Protein AF-A0AAD5CHI4-F1 (afdb_monomer_lite)

Radius of gyration: 102.01 Å; chains: 1; bounding box: 168×126×244 Å

Structure (mmCIF, N/CA/C/O backbone):
data_AF-A0AAD5CHI4-F1
#
_entry.id   AF-A0AAD5CHI4-F1
#
loop_
_atom_site.group_PDB
_atom_site.id
_atom_site.type_symbol
_atom_site.label_atom_id
_atom_site.label_alt_id
_atom_site.label_comp_id
_atom_site.label_asym_id
_atom_site.label_entity_id
_atom_site.label_seq_id
_atom_site.pdbx_PDB_ins_code
_atom_site.Cartn_x
_atom_site.Cartn_y
_atom_site.Cartn_z
_atom_site.occupancy
_atom_site.B_iso_or_equiv
_atom_site.auth_seq_id
_atom_site.auth_comp_id
_atom_site.auth_asym_id
_atom_site.auth_atom_id
_atom_site.pdbx_PDB_model_num
ATOM 1 N N . MET A 1 1 ? 51.390 -17.113 -77.545 1.00 64.88 1 MET A N 1
ATOM 2 C CA . MET A 1 1 ? 51.580 -16.674 -76.138 1.00 64.88 1 MET A CA 1
ATOM 3 C C . MET A 1 1 ? 52.498 -15.449 -76.019 1.00 64.88 1 MET A C 1
ATOM 5 O O . MET A 1 1 ? 52.189 -14.575 -75.217 1.00 64.88 1 MET A O 1
ATOM 9 N N . GLU A 1 2 ? 53.557 -15.325 -76.834 1.00 75.00 2 GLU A N 1
ATOM 10 C CA . GLU A 1 2 ? 54.495 -14.176 -76.846 1.00 75.00 2 GLU A CA 1
ATOM 11 C C . GLU A 1 2 ? 53.814 -12.795 -76.950 1.00 75.00 2 GLU A C 1
ATOM 13 O O . GLU A 1 2 ? 54.064 -11.914 -76.134 1.00 75.00 2 GLU A O 1
ATOM 18 N N . ALA A 1 3 ? 52.886 -12.612 -77.899 1.00 77.06 3 ALA A N 1
ATOM 19 C CA . ALA A 1 3 ? 52.223 -11.322 -78.135 1.00 77.06 3 ALA A CA 1
ATOM 20 C C . ALA A 1 3 ? 51.387 -10.834 -76.935 1.00 77.06 3 ALA A C 1
ATOM 22 O O . ALA A 1 3 ? 51.345 -9.641 -76.630 1.00 77.06 3 ALA A O 1
ATOM 23 N N . ILE A 1 4 ? 50.755 -11.763 -76.210 1.00 74.94 4 ILE A N 1
ATOM 24 C CA . ILE A 1 4 ? 50.011 -11.455 -74.981 1.00 74.94 4 ILE A CA 1
ATOM 25 C C . ILE A 1 4 ? 50.994 -11.069 -73.871 1.00 74.94 4 ILE A C 1
ATOM 27 O O . ILE A 1 4 ? 50.771 -10.075 -73.184 1.00 74.94 4 ILE A O 1
ATOM 31 N N . ARG A 1 5 ? 52.114 -11.792 -73.742 1.00 77.81 5 ARG A N 1
ATOM 32 C CA . ARG A 1 5 ? 53.170 -11.509 -72.759 1.00 77.81 5 ARG A CA 1
ATOM 33 C C . ARG A 1 5 ? 53.788 -10.118 -72.967 1.00 77.81 5 ARG A C 1
ATOM 35 O O . ARG A 1 5 ? 53.892 -9.356 -72.008 1.00 77.81 5 ARG A O 1
ATOM 42 N N . ILE A 1 6 ? 54.090 -9.745 -74.213 1.00 78.62 6 ILE A N 1
ATOM 43 C CA . ILE A 1 6 ? 54.603 -8.413 -74.585 1.00 78.62 6 ILE A CA 1
ATOM 44 C C . ILE A 1 6 ? 53.554 -7.321 -74.301 1.00 78.62 6 ILE A C 1
ATOM 46 O O . ILE A 1 6 ? 53.868 -6.287 -73.712 1.00 78.62 6 ILE A O 1
ATOM 50 N N . SER A 1 7 ? 52.282 -7.562 -74.636 1.00 75.25 7 SER A N 1
ATOM 51 C CA . SER A 1 7 ? 51.182 -6.625 -74.352 1.00 75.25 7 SER A CA 1
ATOM 52 C C . SER A 1 7 ? 50.957 -6.410 -72.846 1.00 75.25 7 SER A C 1
ATOM 54 O O . SER A 1 7 ? 50.735 -5.281 -72.399 1.00 75.25 7 SER A O 1
ATOM 56 N N . MET A 1 8 ? 51.074 -7.472 -72.041 1.00 74.06 8 MET A N 1
ATOM 57 C CA . MET A 1 8 ? 50.944 -7.423 -70.580 1.00 74.06 8 MET A CA 1
ATOM 58 C C . MET A 1 8 ? 52.125 -6.730 -69.890 1.00 74.06 8 MET A C 1
ATOM 60 O O . MET A 1 8 ? 51.915 -6.079 -68.866 1.00 74.06 8 MET A O 1
ATOM 64 N N . ALA A 1 9 ? 53.332 -6.813 -70.462 1.00 77.25 9 ALA A N 1
ATOM 65 C CA . ALA A 1 9 ? 54.506 -6.065 -70.008 1.00 77.25 9 ALA A CA 1
ATOM 66 C C . ALA A 1 9 ? 54.405 -4.554 -70.298 1.00 77.25 9 ALA A C 1
ATOM 68 O O . ALA A 1 9 ? 55.118 -3.757 -69.687 1.00 77.25 9 ALA A O 1
ATOM 69 N N . GLY A 1 10 ? 53.496 -4.147 -71.192 1.00 84.75 10 GLY A N 1
ATOM 70 C CA . GLY A 1 10 ? 53.166 -2.756 -71.502 1.00 84.75 10 GLY A CA 1
ATOM 71 C C . GLY A 1 10 ? 51.889 -2.272 -70.804 1.00 84.75 10 GLY A C 1
ATOM 72 O O . GLY A 1 10 ? 51.735 -2.372 -69.583 1.00 84.75 10 GLY A O 1
ATOM 73 N N . PHE A 1 11 ? 50.963 -1.721 -71.591 1.00 88.56 11 PHE A N 1
ATOM 74 C CA . PHE A 1 11 ? 49.686 -1.171 -71.126 1.00 88.56 11 PHE A CA 1
ATOM 75 C C . PHE A 1 11 ? 48.514 -1.896 -71.799 1.00 88.56 11 PHE A C 1
ATOM 77 O O . PHE A 1 11 ? 47.984 -1.422 -72.816 1.00 88.56 11 PHE A O 1
ATOM 84 N N . PRO A 1 12 ? 48.104 -3.057 -71.258 1.00 87.19 12 PRO A N 1
ATOM 85 C CA . PRO A 1 12 ? 47.047 -3.868 -71.854 1.00 87.19 12 PRO A CA 1
ATOM 86 C C . PRO A 1 12 ? 45.666 -3.212 -71.715 1.00 87.19 12 PRO A C 1
ATOM 88 O O . PRO A 1 12 ? 44.761 -3.497 -72.492 1.00 87.19 12 PRO A O 1
ATOM 91 N N . THR A 1 13 ? 45.485 -2.307 -70.745 1.00 88.38 13 THR A N 1
ATOM 92 C CA . THR A 1 13 ? 44.221 -1.593 -70.537 1.00 88.38 13 THR A CA 1
ATOM 93 C C . THR A 1 13 ? 44.318 -0.173 -71.078 1.00 88.38 13 THR A C 1
ATOM 95 O O . THR A 1 13 ? 45.110 0.629 -70.590 1.00 88.38 13 THR A O 1
ATOM 98 N N . ARG A 1 14 ? 43.491 0.151 -72.075 1.00 90.69 14 ARG A N 1
ATOM 99 C CA . ARG A 1 14 ? 43.477 1.454 -72.757 1.00 90.69 14 ARG A CA 1
ATOM 100 C C . ARG A 1 14 ? 42.051 1.982 -72.766 1.00 90.69 14 ARG A C 1
ATOM 102 O O . ARG A 1 14 ? 41.160 1.293 -73.262 1.00 90.69 14 ARG A O 1
ATOM 109 N N . LYS A 1 15 ? 41.815 3.164 -72.200 1.00 90.44 15 LYS A N 1
ATOM 110 C CA . LYS A 1 15 ? 40.463 3.711 -72.020 1.00 90.44 15 LYS A CA 1
ATOM 111 C C . LYS A 1 15 ? 40.364 5.144 -72.538 1.00 90.44 15 LYS A C 1
ATOM 113 O O . LYS A 1 15 ? 41.192 5.955 -72.140 1.00 90.44 15 LYS A O 1
ATOM 118 N N . PRO A 1 16 ? 39.393 5.475 -73.407 1.00 93.88 16 PRO A N 1
ATOM 119 C CA . PRO A 1 16 ? 39.099 6.862 -73.764 1.00 93.88 16 PRO A CA 1
ATOM 120 C C . PRO A 1 16 ? 38.843 7.713 -72.521 1.00 93.88 16 PRO A C 1
ATOM 122 O O . PRO A 1 16 ? 38.277 7.211 -71.547 1.00 93.88 16 PRO A O 1
ATOM 125 N N . PHE A 1 17 ? 39.228 8.990 -72.559 1.00 91.44 17 PHE A N 1
ATOM 126 C CA . PHE A 1 17 ? 39.110 9.879 -71.399 1.00 91.44 17 PHE A CA 1
ATOM 127 C C . PHE A 1 17 ? 37.690 9.951 -70.844 1.00 91.44 17 PHE A C 1
ATOM 129 O O . PHE A 1 17 ? 37.487 9.682 -69.665 1.00 91.44 17 PHE A O 1
ATOM 136 N N . LYS A 1 18 ? 36.691 10.173 -71.701 1.00 88.81 18 LYS A N 1
ATOM 137 C CA . LYS A 1 18 ? 35.279 10.210 -71.291 1.00 88.81 18 LYS A CA 1
ATOM 138 C C . LYS A 1 18 ? 34.816 8.924 -70.595 1.00 88.81 18 LYS A C 1
ATOM 140 O O . LYS A 1 18 ? 34.120 8.985 -69.584 1.00 88.81 18 LYS A O 1
ATOM 145 N N . GLU A 1 19 ? 35.222 7.753 -71.097 1.00 90.06 19 GLU A N 1
ATOM 146 C CA . GLU A 1 19 ? 34.887 6.460 -70.477 1.00 90.06 19 GLU A CA 1
ATOM 147 C C . GLU A 1 19 ? 35.581 6.301 -69.114 1.00 90.06 19 GLU A C 1
ATOM 149 O O . GLU A 1 19 ? 34.983 5.819 -68.150 1.00 90.06 19 GLU A O 1
ATOM 154 N N . PHE A 1 20 ? 36.845 6.725 -69.022 1.00 88.75 20 PHE A N 1
ATOM 155 C CA . PHE A 1 20 ? 37.617 6.692 -67.785 1.00 88.75 20 PHE A CA 1
ATOM 156 C C . PHE A 1 20 ? 37.014 7.624 -66.724 1.00 88.75 20 PHE A C 1
ATOM 158 O O . PHE A 1 20 ? 36.709 7.175 -65.619 1.00 88.75 20 PHE A O 1
ATOM 165 N N . ILE A 1 21 ? 36.752 8.883 -67.070 1.00 89.00 21 ILE A N 1
ATOM 166 C CA . ILE A 1 21 ? 36.185 9.890 -66.166 1.00 89.00 21 ILE A CA 1
ATOM 167 C C . ILE A 1 21 ? 34.816 9.442 -65.656 1.00 89.00 21 ILE A C 1
ATOM 169 O O . ILE A 1 21 ? 34.606 9.386 -64.446 1.00 89.00 21 ILE A O 1
ATOM 173 N N . ASN A 1 22 ? 33.907 9.016 -66.540 1.00 87.19 22 ASN A N 1
ATOM 174 C CA . ASN A 1 22 ? 32.576 8.559 -66.127 1.00 87.19 22 ASN A CA 1
ATOM 175 C C . ASN A 1 22 ? 32.614 7.396 -65.133 1.00 87.19 22 ASN A C 1
ATOM 177 O O . ASN A 1 22 ? 31.731 7.277 -64.283 1.00 87.19 22 ASN A O 1
ATOM 181 N N . ARG A 1 23 ? 33.635 6.544 -65.227 1.00 84.38 23 ARG A N 1
ATOM 182 C CA . ARG A 1 23 ? 33.804 5.376 -64.365 1.00 84.38 23 ARG A CA 1
ATOM 183 C C . ARG A 1 23 ? 34.511 5.692 -63.049 1.00 84.38 23 ARG A C 1
ATOM 185 O O . ARG A 1 23 ? 34.214 5.041 -62.053 1.00 84.38 23 ARG A O 1
ATOM 192 N N . PHE A 1 24 ? 35.439 6.647 -63.040 1.00 85.06 24 PHE A N 1
ATOM 193 C CA . PHE A 1 24 ? 36.240 7.002 -61.865 1.00 85.06 24 PHE A CA 1
ATOM 194 C C . PHE A 1 24 ? 35.746 8.261 -61.137 1.00 85.06 24 PHE A C 1
ATOM 196 O O . PHE A 1 24 ? 36.216 8.529 -60.035 1.00 85.06 24 PHE A O 1
ATOM 203 N N . LYS A 1 25 ? 34.738 8.977 -61.654 1.00 85.50 25 LYS A N 1
ATOM 204 C CA . LYS A 1 25 ? 34.146 10.157 -60.993 1.00 85.50 25 LYS A CA 1
ATOM 205 C C . LYS A 1 25 ? 33.665 9.914 -59.561 1.00 85.50 25 LYS A C 1
ATOM 207 O O . LYS A 1 25 ? 33.643 10.840 -58.769 1.00 85.50 25 LYS A O 1
ATOM 212 N N . ILE A 1 26 ? 33.357 8.668 -59.198 1.00 80.75 26 ILE A N 1
ATOM 213 C CA . ILE A 1 26 ? 33.022 8.256 -57.823 1.00 80.75 26 ILE A CA 1
ATOM 214 C C . ILE A 1 26 ? 34.115 8.575 -56.788 1.00 80.75 26 ILE A C 1
ATOM 216 O O . ILE A 1 26 ? 33.810 8.680 -55.607 1.00 80.75 26 ILE A O 1
ATOM 220 N N . PHE A 1 27 ? 35.376 8.732 -57.206 1.00 79.25 27 PHE A N 1
ATOM 221 C CA . PHE A 1 27 ? 36.474 9.115 -56.313 1.00 79.25 27 PHE A CA 1
ATOM 222 C C . PHE A 1 27 ? 36.566 10.633 -56.083 1.00 79.25 27 PHE A C 1
ATOM 224 O O . PHE A 1 27 ? 37.271 11.063 -55.171 1.00 79.25 27 PHE A O 1
ATOM 231 N N . ALA A 1 28 ? 35.910 11.440 -56.922 1.00 79.25 28 ALA A N 1
ATOM 232 C CA . ALA A 1 28 ? 36.034 12.898 -56.944 1.00 79.25 28 ALA A CA 1
ATOM 233 C C . ALA A 1 28 ? 34.825 13.564 -57.641 1.00 79.25 28 ALA A C 1
ATOM 235 O O . ALA A 1 28 ? 34.998 14.214 -58.677 1.00 79.25 28 ALA A O 1
ATOM 236 N N . PRO A 1 29 ? 33.586 13.347 -57.161 1.00 78.44 29 PRO A N 1
ATOM 237 C CA . PRO A 1 29 ? 32.394 13.783 -57.888 1.00 78.44 29 PRO A CA 1
ATOM 238 C C . PRO A 1 29 ? 32.321 15.310 -58.020 1.00 78.44 29 PRO A C 1
ATOM 240 O O . PRO A 1 29 ? 31.941 15.807 -59.079 1.00 78.44 29 PRO A O 1
ATOM 243 N N . ASP A 1 30 ? 32.759 16.038 -56.991 1.00 78.81 30 ASP A N 1
ATOM 244 C CA . ASP A 1 30 ? 32.674 17.500 -56.918 1.00 78.81 30 ASP A CA 1
ATOM 245 C C . ASP A 1 30 ? 33.755 18.215 -57.737 1.00 78.81 30 ASP A C 1
ATOM 247 O O . ASP A 1 30 ? 33.622 19.397 -58.051 1.00 78.81 30 ASP A O 1
ATOM 251 N N . GLU A 1 31 ? 34.858 17.538 -58.060 1.00 73.62 31 GLU A N 1
ATOM 252 C CA . GLU A 1 31 ? 35.949 18.127 -58.840 1.00 73.62 31 GLU A CA 1
ATOM 253 C C . GLU A 1 31 ? 35.860 17.798 -60.328 1.00 73.62 31 GLU A C 1
ATOM 255 O O . GLU A 1 31 ? 36.292 18.599 -61.156 1.00 73.62 31 GLU A O 1
ATOM 260 N N . VAL A 1 32 ? 35.258 16.659 -60.684 1.00 78.38 32 VAL A N 1
ATOM 261 C CA . VAL A 1 32 ? 35.030 16.272 -62.086 1.00 78.38 32 VAL A CA 1
ATOM 262 C C . VAL A 1 32 ? 34.065 17.229 -62.795 1.00 78.38 32 VAL A C 1
ATOM 264 O O . VAL A 1 32 ? 34.169 17.414 -64.000 1.00 78.38 32 VAL A O 1
ATOM 267 N N . THR A 1 33 ? 33.161 17.885 -62.066 1.00 73.50 33 THR A N 1
ATOM 268 C CA . THR A 1 33 ? 32.209 18.865 -62.620 1.00 73.50 33 THR A CA 1
ATOM 269 C C . THR A 1 33 ? 32.812 20.251 -62.866 1.00 73.50 33 THR A C 1
ATOM 271 O O . THR A 1 33 ? 32.189 21.071 -63.534 1.00 73.50 33 THR A O 1
ATOM 274 N N . LYS A 1 34 ? 34.018 20.531 -62.351 1.00 74.50 34 LYS A N 1
ATOM 275 C CA . LYS A 1 34 ? 34.638 21.870 -62.378 1.00 74.50 34 LYS A CA 1
ATOM 276 C C . LYS A 1 34 ? 35.605 22.094 -63.539 1.00 74.50 34 LYS A C 1
ATOM 278 O O . LYS A 1 34 ? 36.007 23.229 -63.780 1.00 74.50 34 LYS A O 1
ATOM 283 N N . SER A 1 35 ? 36.031 21.042 -64.234 1.00 73.06 35 SER A N 1
ATOM 284 C CA . SER A 1 35 ? 37.038 21.133 -65.293 1.00 73.06 35 SER A CA 1
ATOM 285 C C . SER A 1 35 ? 36.505 20.557 -66.598 1.00 73.06 35 SER A C 1
ATOM 287 O O . SER A 1 35 ? 36.015 19.436 -66.623 1.00 73.06 35 SER A O 1
ATOM 289 N N . ASN A 1 36 ? 36.640 21.318 -67.688 1.00 75.75 36 ASN A N 1
ATOM 290 C CA . ASN A 1 36 ? 36.288 20.869 -69.039 1.00 75.75 36 ASN A CA 1
ATOM 291 C C . ASN A 1 36 ? 37.472 20.186 -69.761 1.00 75.75 36 ASN A C 1
ATOM 293 O O . ASN A 1 36 ? 37.387 19.876 -70.946 1.00 75.75 36 ASN A O 1
ATOM 297 N N . ASP A 1 37 ? 38.597 19.996 -69.060 1.00 87.25 37 ASP A N 1
ATOM 298 C CA . ASP A 1 37 ? 39.802 19.360 -69.591 1.00 87.25 37 ASP A CA 1
ATOM 299 C C . ASP A 1 37 ? 39.851 17.884 -69.173 1.00 87.25 37 ASP A C 1
ATOM 301 O O . ASP A 1 37 ? 40.118 17.531 -68.016 1.00 87.25 37 ASP A O 1
ATOM 305 N N . ASP A 1 38 ? 39.606 17.018 -70.154 1.00 86.31 38 ASP A N 1
ATOM 306 C CA . ASP A 1 38 ? 39.603 15.563 -70.030 1.00 86.31 38 ASP A CA 1
ATOM 307 C C . ASP A 1 38 ? 40.956 15.004 -69.540 1.00 86.31 38 ASP A C 1
ATOM 309 O O . ASP A 1 38 ? 40.990 14.030 -68.776 1.00 86.31 38 ASP A O 1
ATOM 313 N N . ILE A 1 39 ? 42.080 15.615 -69.932 1.00 88.12 39 ILE A N 1
ATOM 314 C CA . ILE A 1 39 ? 43.429 15.164 -69.559 1.00 88.12 39 ILE A CA 1
ATOM 315 C C . ILE A 1 39 ? 43.703 15.506 -68.096 1.00 88.12 39 ILE A C 1
ATOM 317 O O . ILE A 1 39 ? 44.085 14.629 -67.311 1.00 88.12 39 ILE A O 1
ATOM 321 N N . LYS A 1 40 ? 43.469 16.765 -67.713 1.00 88.12 40 LYS A N 1
ATOM 322 C CA . LYS A 1 40 ? 43.659 17.239 -66.336 1.00 88.12 40 LYS A CA 1
ATOM 323 C C . LYS A 1 40 ? 42.755 16.490 -65.358 1.00 88.12 40 LYS A C 1
ATOM 325 O O . LYS A 1 40 ? 43.227 16.019 -64.321 1.00 88.12 40 LYS A O 1
ATOM 330 N N . THR A 1 41 ? 41.487 16.304 -65.723 1.00 88.69 41 THR A N 1
ATOM 331 C CA . THR A 1 41 ? 40.505 15.566 -64.915 1.00 88.69 41 THR A CA 1
ATOM 332 C C . THR A 1 41 ? 40.910 14.104 -64.742 1.00 88.69 41 THR A C 1
ATOM 334 O O . THR A 1 41 ? 40.879 13.573 -63.631 1.00 88.69 41 THR A O 1
ATOM 337 N N . SER A 1 42 ? 41.366 13.454 -65.817 1.00 88.62 42 SER A N 1
ATOM 338 C CA . SER A 1 42 ? 41.844 12.068 -65.754 1.00 88.62 42 SER A CA 1
ATOM 339 C C . SER A 1 42 ? 43.094 11.922 -64.887 1.00 88.62 42 SER A C 1
ATOM 341 O O . SER A 1 42 ? 43.177 10.974 -64.109 1.00 88.62 42 SER A O 1
ATOM 343 N N . LYS A 1 43 ? 44.043 12.865 -64.962 1.00 88.56 43 LYS A N 1
ATOM 344 C CA . LYS A 1 43 ? 45.252 12.860 -64.125 1.00 88.56 43 LYS A CA 1
ATOM 345 C C . LYS A 1 43 ? 44.921 12.999 -62.634 1.00 88.56 43 LYS A C 1
ATOM 347 O O . LYS A 1 43 ? 45.363 12.176 -61.837 1.00 88.56 43 LYS A O 1
ATOM 352 N N . MET A 1 44 ? 44.067 13.958 -62.274 1.00 88.25 44 MET A N 1
ATOM 353 C CA . MET A 1 44 ? 43.596 14.149 -60.895 1.00 88.25 44 MET A CA 1
ATOM 354 C C . MET A 1 44 ? 42.881 12.901 -60.351 1.00 88.25 44 MET A C 1
ATOM 356 O O . MET A 1 44 ? 43.109 12.493 -59.212 1.00 88.25 44 MET A O 1
ATOM 360 N N . LEU A 1 45 ? 42.025 12.267 -61.160 1.00 88.31 45 LEU A N 1
ATOM 361 C CA . LEU A 1 45 ? 41.334 11.035 -60.771 1.00 88.31 45 LEU A CA 1
ATOM 362 C C . LEU A 1 45 ? 42.306 9.875 -60.522 1.00 88.31 45 LEU A C 1
ATOM 364 O O . LEU A 1 45 ? 42.101 9.103 -59.587 1.00 88.31 45 LEU A O 1
ATOM 368 N N . LEU A 1 46 ? 43.362 9.754 -61.329 1.00 88.19 46 LEU A N 1
ATOM 369 C CA . LEU A 1 46 ? 44.404 8.738 -61.147 1.00 88.19 46 LEU A CA 1
ATOM 370 C C . LEU A 1 46 ? 45.193 8.960 -59.851 1.00 88.19 46 LEU A C 1
ATOM 372 O O . LEU A 1 46 ? 45.471 7.993 -59.141 1.00 88.19 46 LEU A O 1
ATOM 376 N N . GLU A 1 47 ? 45.496 10.216 -59.519 1.00 86.94 47 GLU A N 1
ATOM 377 C CA . GLU A 1 47 ? 46.166 10.599 -58.270 1.00 86.94 47 GLU A CA 1
ATOM 378 C C . GLU A 1 47 ? 45.284 10.312 -57.047 1.00 86.94 47 GLU A C 1
ATOM 380 O O . GLU A 1 47 ? 45.722 9.628 -56.121 1.00 86.94 47 GLU A O 1
ATOM 385 N N . LYS A 1 48 ? 44.007 10.718 -57.071 1.00 84.62 48 LYS A N 1
ATOM 386 C CA . LYS A 1 48 ? 43.042 10.424 -55.993 1.00 84.62 48 LYS A CA 1
ATOM 387 C C . LYS A 1 48 ? 42.767 8.929 -55.822 1.00 84.62 48 LYS A C 1
ATOM 389 O O . LYS A 1 48 ? 42.571 8.457 -54.704 1.00 84.62 48 LYS A O 1
ATOM 394 N N . ALA A 1 49 ? 42.770 8.168 -56.917 1.00 83.06 49 ALA A N 1
ATOM 395 C CA . ALA A 1 49 ? 42.664 6.711 -56.886 1.00 83.06 49 ALA A CA 1
ATOM 396 C C . ALA A 1 49 ? 43.981 6.013 -56.481 1.00 83.06 49 ALA A C 1
ATOM 398 O O . ALA A 1 49 ? 44.007 4.783 -56.396 1.00 83.06 49 ALA A O 1
ATOM 399 N N . ASN A 1 50 ? 45.057 6.773 -56.231 1.00 85.19 50 ASN A N 1
ATOM 400 C CA . ASN A 1 50 ? 46.401 6.299 -55.894 1.00 85.19 50 ASN A CA 1
ATOM 401 C C . ASN A 1 50 ? 46.943 5.254 -56.891 1.00 85.19 50 ASN A C 1
ATOM 403 O O . ASN A 1 50 ? 47.559 4.250 -56.521 1.00 85.19 50 ASN A O 1
ATOM 407 N N . LEU A 1 51 ? 46.678 5.466 -58.183 1.00 85.88 51 LEU A N 1
ATOM 408 C CA . LEU A 1 51 ? 47.145 4.599 -59.259 1.00 85.88 51 LEU A CA 1
ATOM 409 C C . LEU A 1 51 ? 48.539 5.040 -59.721 1.00 85.88 51 LEU A C 1
ATOM 411 O O . LEU A 1 51 ? 48.739 6.183 -60.114 1.00 85.88 51 LEU A O 1
ATOM 415 N N . LYS A 1 52 ? 49.512 4.120 -59.706 1.00 84.50 52 LYS A N 1
ATOM 416 C CA . LYS A 1 52 ? 50.906 4.375 -60.122 1.00 84.50 52 LYS A CA 1
ATOM 417 C C . LYS A 1 52 ? 51.238 3.723 -61.464 1.00 84.50 52 LYS A C 1
ATOM 419 O O . LYS A 1 52 ? 50.635 2.717 -61.829 1.00 84.50 52 LYS A O 1
ATOM 424 N N . GLY A 1 53 ? 52.223 4.260 -62.184 1.00 85.50 53 GLY A N 1
ATOM 425 C CA . GLY A 1 53 ? 52.731 3.654 -63.422 1.00 85.50 53 GLY A CA 1
ATOM 426 C C . GLY A 1 53 ? 51.716 3.629 -64.569 1.00 85.50 53 GLY A C 1
ATOM 427 O O . GLY A 1 53 ? 51.709 2.669 -65.336 1.00 85.50 53 GLY A O 1
ATOM 428 N N . TYR A 1 54 ? 50.847 4.641 -64.643 1.00 89.62 54 TYR A N 1
ATOM 429 C CA . TYR A 1 54 ? 49.947 4.904 -65.767 1.00 89.62 54 TYR A CA 1
ATOM 430 C C . TYR A 1 54 ? 50.638 5.771 -66.828 1.00 89.62 54 TYR A C 1
ATOM 432 O O . TYR A 1 54 ? 51.645 6.420 -66.552 1.00 89.62 54 TYR A O 1
ATOM 440 N N . GLN A 1 55 ? 50.070 5.820 -68.031 1.00 89.81 55 GLN A N 1
ATOM 441 C CA . GLN A 1 55 ? 50.449 6.785 -69.065 1.00 89.81 55 GLN A CA 1
ATOM 442 C C . GLN A 1 55 ? 49.210 7.493 -69.616 1.00 89.81 55 GLN A C 1
ATOM 444 O O . GLN A 1 55 ? 48.132 6.907 -69.724 1.00 89.81 55 GLN A O 1
ATOM 449 N N . ILE A 1 56 ? 49.364 8.766 -69.969 1.00 91.06 56 ILE A N 1
ATOM 450 C CA . ILE A 1 56 ? 48.315 9.583 -70.581 1.00 91.06 56 ILE A CA 1
ATOM 451 C C . ILE A 1 56 ? 48.719 9.821 -72.035 1.00 91.06 56 ILE A C 1
ATOM 453 O O . ILE A 1 56 ? 49.772 10.393 -72.297 1.00 91.06 56 ILE A O 1
ATOM 457 N N . GLY A 1 57 ? 47.903 9.347 -72.977 1.00 89.81 57 GLY A N 1
ATOM 458 C CA . GLY A 1 57 ? 48.083 9.630 -74.402 1.00 89.81 57 GLY A CA 1
ATOM 459 C C . GLY A 1 57 ? 47.234 10.813 -74.865 1.00 89.81 57 GLY A C 1
ATOM 460 O O . GLY A 1 57 ? 46.587 11.475 -74.067 1.00 89.81 57 GLY A O 1
ATOM 461 N N . LYS A 1 58 ? 47.170 11.048 -76.181 1.00 88.19 58 LYS A N 1
ATOM 462 C CA . LYS A 1 58 ? 46.380 12.157 -76.756 1.00 88.19 58 LYS A CA 1
ATOM 463 C C . LYS A 1 58 ? 44.86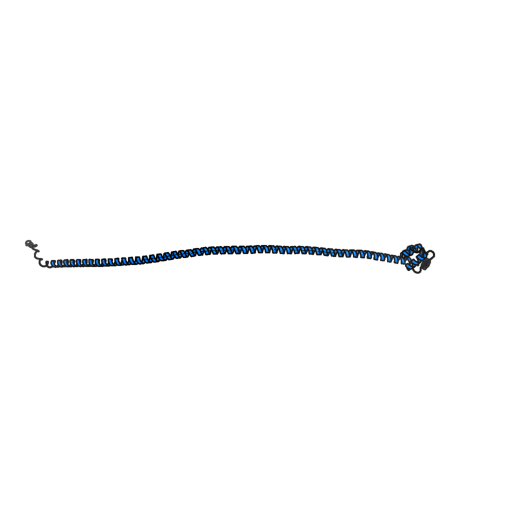2 11.975 -76.625 1.00 88.19 58 LYS A C 1
ATOM 465 O O . LYS A 1 58 ? 44.134 12.953 -76.563 1.00 88.19 58 LYS A O 1
ATOM 470 N N . THR A 1 59 ? 44.379 10.731 -76.609 1.00 89.31 59 THR A N 1
ATOM 471 C CA . THR A 1 59 ? 42.934 10.411 -76.623 1.00 89.31 59 THR A CA 1
ATOM 472 C C . THR A 1 59 ? 42.504 9.407 -75.550 1.00 89.31 59 THR A C 1
ATOM 474 O O . THR A 1 59 ? 41.308 9.156 -75.376 1.00 89.31 59 THR A O 1
ATOM 477 N N . LYS A 1 60 ? 43.459 8.770 -74.858 1.00 93.25 60 LYS A N 1
ATOM 478 C CA . LYS A 1 60 ? 43.215 7.621 -73.974 1.00 93.25 60 LYS A CA 1
ATOM 479 C C . LYS A 1 60 ? 44.164 7.613 -72.772 1.00 93.25 60 LYS A C 1
ATOM 481 O O . LYS A 1 60 ? 45.319 8.022 -72.880 1.00 93.25 60 LYS A O 1
ATOM 486 N N . VAL A 1 61 ? 43.689 7.046 -71.665 1.00 92.75 61 VAL A N 1
ATOM 487 C CA . VAL A 1 61 ? 44.468 6.654 -70.485 1.00 92.75 61 VAL A CA 1
ATOM 488 C C . VAL A 1 61 ? 44.935 5.207 -70.640 1.00 92.75 61 VAL A C 1
ATOM 490 O O . VAL A 1 61 ? 44.152 4.321 -70.997 1.00 92.75 61 VAL A O 1
ATOM 493 N N . PHE A 1 62 ? 46.205 4.964 -70.340 1.00 91.75 62 PHE A N 1
ATOM 494 C CA . PHE A 1 62 ? 46.872 3.670 -70.418 1.00 91.75 62 PHE A CA 1
ATOM 495 C C . PHE A 1 62 ? 47.200 3.176 -69.008 1.00 91.75 62 PHE A C 1
ATOM 497 O O . PHE A 1 62 ? 47.872 3.857 -68.233 1.00 91.75 62 PHE A O 1
ATOM 504 N N . LEU A 1 63 ? 46.717 1.980 -68.673 1.00 90.25 63 LEU A N 1
ATOM 505 C CA . LEU A 1 63 ? 46.813 1.382 -67.343 1.00 90.25 63 LEU A CA 1
ATOM 506 C C . LEU A 1 63 ? 47.469 0.003 -67.405 1.00 90.25 63 LEU A C 1
ATOM 508 O O . LEU A 1 63 ? 47.320 -0.745 -68.380 1.00 90.25 63 LEU A O 1
ATOM 512 N N . ARG A 1 64 ? 48.173 -0.344 -66.326 1.00 89.50 64 ARG A N 1
ATOM 513 C CA . ARG A 1 64 ? 48.753 -1.676 -66.129 1.00 89.50 64 ARG A CA 1
ATOM 514 C C . ARG A 1 64 ? 47.654 -2.691 -65.808 1.00 89.50 64 ARG A C 1
ATOM 516 O O . ARG A 1 64 ? 46.573 -2.341 -65.324 1.00 89.50 64 ARG A O 1
ATOM 523 N N . ALA A 1 65 ? 47.942 -3.968 -66.051 1.00 85.75 65 ALA A N 1
ATOM 524 C CA . ALA A 1 65 ? 47.012 -5.055 -65.756 1.00 85.75 65 ALA A CA 1
ATOM 525 C C . ALA A 1 65 ? 46.543 -5.034 -64.283 1.00 85.75 65 ALA A C 1
ATOM 527 O O . ALA A 1 65 ? 47.298 -4.710 -63.365 1.00 85.75 65 ALA A O 1
ATOM 528 N N . GLY A 1 66 ? 45.263 -5.346 -64.052 1.00 84.81 66 GLY A N 1
ATOM 529 C CA . GLY A 1 66 ? 44.682 -5.494 -62.710 1.00 84.81 66 GLY A CA 1
ATOM 530 C C . GLY A 1 66 ? 44.420 -4.199 -61.924 1.00 84.81 66 GLY A C 1
ATOM 531 O O . GLY A 1 66 ? 43.742 -4.247 -60.899 1.00 84.81 66 GLY A O 1
ATOM 532 N N . GLN A 1 67 ? 44.879 -3.028 -62.382 1.00 85.75 67 GLN A N 1
ATOM 533 C CA . GLN A 1 67 ? 44.678 -1.751 -61.675 1.00 85.75 67 GLN A CA 1
ATOM 534 C C . GLN A 1 67 ? 43.200 -1.379 -61.518 1.00 85.75 67 GLN A C 1
ATOM 536 O O . GLN A 1 67 ? 42.739 -1.116 -60.410 1.00 85.75 67 GLN A O 1
ATOM 541 N N . ILE A 1 68 ? 42.430 -1.454 -62.607 1.00 83.44 68 ILE A N 1
ATOM 542 C CA . ILE A 1 68 ? 40.992 -1.162 -62.565 1.00 83.44 68 ILE A CA 1
ATOM 543 C C . ILE A 1 68 ? 40.238 -2.163 -61.671 1.00 83.44 68 ILE A C 1
ATOM 545 O O . ILE A 1 68 ? 39.292 -1.783 -60.981 1.00 83.44 68 ILE A O 1
ATOM 549 N N . GLY A 1 69 ? 40.644 -3.437 -61.684 1.00 86.44 69 GLY A N 1
ATOM 550 C CA . GLY A 1 69 ? 40.047 -4.478 -60.845 1.00 86.44 69 GLY A CA 1
ATOM 551 C C . GLY A 1 69 ? 40.244 -4.195 -59.355 1.00 86.44 69 GLY A C 1
ATOM 552 O O . GLY A 1 69 ? 39.276 -4.219 -58.599 1.00 86.44 69 GLY A O 1
ATOM 553 N N . ARG A 1 70 ? 41.471 -3.830 -58.956 1.00 85.81 70 ARG A N 1
ATOM 554 C CA . ARG A 1 70 ? 41.802 -3.464 -57.569 1.00 85.81 70 ARG A CA 1
ATOM 555 C C . ARG A 1 70 ? 41.013 -2.252 -57.077 1.00 85.81 70 ARG A C 1
ATOM 557 O O . ARG A 1 70 ? 40.392 -2.334 -56.023 1.00 85.81 70 ARG A O 1
ATOM 564 N N . CYS A 1 71 ? 40.951 -1.171 -57.859 1.00 83.31 71 CYS A N 1
ATOM 565 C CA . CYS A 1 71 ? 40.159 0.005 -57.482 1.00 83.31 71 CYS A CA 1
ATOM 566 C C . CYS A 1 71 ? 38.677 -0.338 -57.277 1.00 83.31 71 CYS A C 1
ATOM 568 O O . CYS A 1 71 ? 38.077 0.095 -56.298 1.00 83.31 71 CYS A O 1
ATOM 570 N N . ARG A 1 72 ? 38.088 -1.155 -58.162 1.00 84.56 72 ARG A N 1
ATOM 571 C CA . ARG A 1 72 ? 36.687 -1.594 -58.030 1.00 84.56 72 ARG A CA 1
ATOM 572 C C . ARG A 1 72 ? 36.441 -2.413 -56.767 1.00 84.56 72 ARG A C 1
ATOM 574 O O . ARG A 1 72 ? 35.408 -2.236 -56.126 1.00 84.56 72 ARG A O 1
ATOM 581 N N . TYR A 1 73 ? 37.364 -3.309 -56.434 1.00 88.19 73 TYR A N 1
ATOM 582 C CA . TYR A 1 73 ? 37.269 -4.127 -55.231 1.00 88.19 73 TYR A CA 1
ATOM 583 C C . TYR A 1 73 ? 37.280 -3.263 -53.963 1.00 88.19 73 TYR A C 1
ATOM 585 O O . TYR A 1 73 ? 36.393 -3.405 -53.123 1.00 88.19 73 TYR A O 1
ATOM 593 N N . GLU A 1 74 ? 38.212 -2.312 -53.864 1.00 85.50 74 GLU A N 1
ATOM 594 C CA . GLU A 1 74 ? 38.296 -1.399 -52.717 1.00 85.50 74 GLU A CA 1
ATOM 595 C C . GLU A 1 74 ? 37.056 -0.503 -52.587 1.00 85.50 74 GLU A C 1
ATOM 597 O O . GLU A 1 74 ? 36.514 -0.361 -51.490 1.00 85.50 74 GLU A O 1
ATOM 602 N N . SER A 1 75 ? 36.542 0.050 -53.694 1.00 84.50 75 SER A N 1
ATOM 603 C CA . SER A 1 75 ? 35.292 0.824 -53.679 1.00 84.50 75 SER A CA 1
ATOM 604 C C . SER A 1 75 ? 34.111 -0.006 -53.171 1.00 84.50 75 SER A C 1
ATOM 606 O O . SER A 1 75 ? 33.395 0.440 -52.278 1.00 84.50 75 SER A O 1
ATOM 608 N N . ARG A 1 76 ? 33.946 -1.240 -53.671 1.00 87.94 76 ARG A N 1
ATOM 609 C CA . ARG A 1 76 ? 32.879 -2.148 -53.221 1.00 87.94 76 ARG A CA 1
ATOM 610 C C . ARG A 1 76 ? 33.029 -2.511 -51.743 1.00 87.94 76 ARG A C 1
ATOM 612 O O . ARG A 1 76 ? 32.044 -2.544 -51.012 1.00 87.94 76 ARG A O 1
ATOM 619 N N . LYS A 1 77 ? 34.256 -2.775 -51.285 1.00 91.31 77 LYS A N 1
ATOM 620 C CA . LYS A 1 77 ? 34.545 -3.078 -49.876 1.00 91.31 77 LYS A CA 1
ATOM 621 C C . LYS A 1 77 ? 34.134 -1.918 -48.965 1.00 91.31 77 LYS A C 1
ATOM 623 O O . LYS A 1 77 ? 33.509 -2.156 -47.932 1.00 91.31 77 LYS A O 1
ATOM 628 N N . ARG A 1 78 ? 34.440 -0.676 -49.360 1.00 89.19 78 ARG A N 1
ATOM 629 C CA . ARG A 1 78 ? 34.020 0.534 -48.635 1.00 89.19 78 ARG A CA 1
ATOM 630 C C . ARG A 1 78 ? 32.505 0.688 -48.624 1.00 89.19 78 ARG A C 1
ATOM 632 O O . ARG A 1 78 ? 31.946 0.886 -47.556 1.00 89.19 78 ARG A O 1
ATOM 639 N N . GLU A 1 79 ? 31.844 0.521 -49.765 1.00 90.06 79 GLU A N 1
ATOM 640 C CA . GLU A 1 79 ? 30.384 0.619 -49.873 1.00 90.06 79 GLU A CA 1
ATOM 641 C C . GLU A 1 79 ? 29.672 -0.365 -48.933 1.00 90.06 79 GLU A C 1
ATOM 643 O O . GLU A 1 79 ? 28.813 0.029 -48.144 1.00 90.06 79 GLU A O 1
ATOM 648 N N . VAL A 1 80 ? 30.092 -1.635 -48.927 1.00 95.56 80 VAL A N 1
ATOM 649 C CA . VAL A 1 80 ? 29.537 -2.651 -48.018 1.00 95.56 80 VAL A CA 1
ATOM 650 C C . VAL A 1 80 ? 29.786 -2.287 -46.551 1.00 95.56 80 VAL A C 1
ATOM 652 O O . VAL A 1 80 ? 28.895 -2.461 -45.718 1.00 95.56 80 VAL A O 1
ATOM 655 N N . ALA A 1 81 ? 30.971 -1.771 -46.213 1.00 95.94 81 ALA A N 1
ATOM 656 C CA . ALA A 1 81 ? 31.270 -1.319 -44.856 1.00 95.94 81 ALA A CA 1
ATOM 657 C C . ALA A 1 81 ? 30.384 -0.132 -44.441 1.00 95.94 81 ALA A C 1
ATOM 659 O O . ALA A 1 81 ? 29.809 -0.150 -43.353 1.00 95.94 81 ALA A O 1
ATOM 660 N N . THR A 1 82 ? 30.199 0.854 -45.323 1.00 96.25 82 THR A N 1
ATOM 661 C CA . THR A 1 82 ? 29.306 1.996 -45.099 1.00 96.25 82 THR A CA 1
ATOM 662 C C . THR A 1 82 ? 27.870 1.536 -44.869 1.00 96.25 82 THR A C 1
ATOM 664 O O . THR A 1 82 ? 27.250 1.964 -43.897 1.00 96.25 82 THR A O 1
ATOM 667 N N . LEU A 1 83 ? 27.353 0.616 -45.690 1.00 96.94 83 LEU A N 1
ATOM 668 C CA . LEU A 1 83 ? 26.006 0.065 -45.519 1.00 96.94 83 LEU A CA 1
ATOM 669 C C . LEU A 1 83 ? 25.845 -0.657 -44.177 1.00 96.94 83 LEU A C 1
ATOM 671 O O . LEU A 1 83 ? 24.821 -0.492 -43.515 1.00 96.94 83 LEU A O 1
ATOM 675 N N . ARG A 1 84 ? 26.857 -1.416 -43.735 1.00 97.75 84 ARG A N 1
ATOM 676 C CA . ARG A 1 84 ? 26.846 -2.079 -42.420 1.00 97.75 84 ARG A CA 1
ATOM 677 C C . ARG A 1 84 ? 26.793 -1.064 -41.281 1.00 97.75 84 ARG A C 1
ATOM 679 O O . ARG A 1 84 ? 25.896 -1.152 -40.449 1.00 97.75 84 ARG A O 1
ATOM 686 N N . ILE A 1 85 ? 27.671 -0.061 -41.300 1.00 97.75 85 ILE A N 1
ATOM 687 C CA . ILE A 1 85 ? 27.711 0.999 -40.281 1.00 97.75 85 ILE A CA 1
ATOM 688 C C . ILE A 1 85 ? 26.383 1.764 -40.241 1.00 97.75 85 ILE A C 1
ATOM 690 O O . ILE A 1 85 ? 25.830 1.993 -39.168 1.00 97.75 85 ILE A O 1
ATOM 694 N N . GLN A 1 86 ? 25.829 2.124 -41.402 1.00 97.69 86 GLN A N 1
ATOM 695 C CA . GLN A 1 86 ? 24.541 2.816 -41.482 1.00 97.69 86 GLN A CA 1
ATOM 696 C C . GLN A 1 86 ? 23.393 1.952 -40.951 1.00 97.69 86 GLN A C 1
ATOM 698 O O . GLN A 1 86 ? 22.552 2.449 -40.198 1.00 97.69 86 GLN A O 1
ATOM 703 N N . LYS A 1 87 ? 23.352 0.666 -41.318 1.00 97.81 87 LYS A N 1
ATOM 704 C CA . LYS A 1 87 ? 22.346 -0.288 -40.833 1.00 97.81 87 LYS A CA 1
ATOM 705 C C . LYS A 1 87 ? 22.407 -0.409 -39.309 1.00 97.81 87 LYS A C 1
ATOM 707 O O . LYS A 1 87 ? 21.377 -0.275 -38.646 1.00 97.81 87 LYS A O 1
ATOM 712 N N . ASP A 1 88 ? 23.600 -0.609 -38.759 1.00 98.12 88 ASP A N 1
ATOM 713 C CA . ASP A 1 88 ? 23.801 -0.793 -37.321 1.00 98.12 88 ASP A CA 1
ATOM 714 C C . ASP A 1 88 ? 23.532 0.507 -36.547 1.00 98.12 88 ASP A C 1
ATOM 716 O O . ASP A 1 88 ? 22.874 0.480 -35.507 1.00 98.12 88 ASP A O 1
ATOM 720 N N . GLY A 1 89 ? 23.920 1.662 -37.096 1.00 98.38 89 GLY A N 1
ATOM 721 C CA . GLY A 1 89 ? 23.614 2.977 -36.529 1.00 98.38 89 GLY A CA 1
ATOM 722 C C . GLY A 1 89 ? 22.110 3.261 -36.471 1.00 98.38 89 GLY A C 1
ATOM 723 O O . GLY A 1 89 ? 21.587 3.637 -35.420 1.00 98.38 89 GLY A O 1
ATOM 724 N N . ARG A 1 90 ? 21.378 3.011 -37.567 1.00 98.38 90 ARG A N 1
ATOM 725 C CA . ARG A 1 90 ? 19.909 3.158 -37.603 1.00 98.38 90 ARG A CA 1
ATOM 726 C C . ARG A 1 90 ? 19.234 2.236 -36.587 1.00 98.38 90 ARG A C 1
ATOM 728 O O . ARG A 1 90 ? 18.348 2.681 -35.853 1.00 98.38 90 ARG A O 1
ATOM 735 N N . MET A 1 91 ? 19.673 0.977 -36.507 1.00 98.44 91 MET A N 1
ATOM 736 C CA . MET A 1 91 ? 19.165 0.018 -35.524 1.00 98.44 91 MET A CA 1
ATOM 737 C C . MET A 1 91 ? 19.437 0.489 -34.092 1.00 98.44 91 MET A C 1
ATOM 739 O O . MET A 1 91 ? 18.531 0.464 -33.258 1.00 98.44 91 MET A O 1
ATOM 743 N N . PHE A 1 92 ? 20.657 0.940 -33.801 1.00 98.56 92 PHE A N 1
ATOM 744 C CA . PHE A 1 92 ? 21.052 1.401 -32.474 1.00 98.56 92 PHE A CA 1
ATOM 745 C C . PHE A 1 92 ? 20.182 2.564 -31.990 1.00 98.56 92 PHE A C 1
ATOM 747 O O . PHE A 1 92 ? 19.652 2.502 -30.880 1.00 98.56 92 PHE A O 1
ATOM 754 N N . VAL A 1 93 ? 19.971 3.582 -32.832 1.00 98.56 93 VAL A N 1
ATOM 755 C CA . VAL A 1 93 ? 19.135 4.746 -32.492 1.00 98.56 93 VAL A CA 1
ATOM 756 C C . VAL A 1 93 ? 17.711 4.310 -32.146 1.00 98.56 93 VAL A C 1
ATOM 758 O O . VAL A 1 93 ? 17.187 4.686 -31.094 1.00 98.56 93 VAL A O 1
ATOM 761 N N . LYS A 1 94 ? 17.096 3.461 -32.980 1.00 98.56 94 LYS A N 1
ATOM 762 C CA . LYS A 1 94 ? 15.733 2.963 -32.736 1.00 98.56 94 LYS A CA 1
ATOM 763 C C . LYS A 1 94 ? 15.654 2.098 -31.477 1.00 98.56 94 LYS A C 1
ATOM 765 O O . LYS A 1 94 ? 14.764 2.299 -30.652 1.00 98.56 94 LYS A O 1
ATOM 770 N N . ARG A 1 95 ? 16.613 1.190 -31.277 1.00 98.50 95 ARG A N 1
ATOM 771 C CA . ARG A 1 95 ? 16.667 0.316 -30.096 1.00 98.50 95 ARG A CA 1
ATOM 772 C C . ARG A 1 95 ? 16.859 1.115 -28.808 1.00 98.50 95 ARG A C 1
ATOM 774 O O . ARG A 1 95 ? 16.212 0.804 -27.811 1.00 98.50 95 ARG A O 1
ATOM 781 N N . LYS A 1 96 ? 17.719 2.138 -28.816 1.00 98.38 96 LYS A N 1
ATOM 782 C CA . LYS A 1 96 ? 17.944 3.024 -27.665 1.00 98.38 96 LYS A CA 1
ATOM 783 C C . LYS A 1 96 ? 16.675 3.801 -27.313 1.00 98.38 96 LYS A C 1
ATOM 785 O O . LYS A 1 96 ? 16.280 3.802 -26.151 1.00 98.38 96 LYS A O 1
ATOM 790 N N . ALA A 1 97 ? 16.006 4.386 -28.308 1.00 98.56 97 ALA A N 1
ATOM 791 C CA . ALA A 1 97 ? 14.749 5.105 -28.100 1.00 98.56 97 ALA A CA 1
ATOM 792 C C . ALA A 1 97 ? 13.659 4.199 -27.500 1.00 98.56 97 ALA A C 1
ATOM 794 O O . ALA A 1 97 ? 13.051 4.559 -26.494 1.00 98.56 97 ALA A O 1
ATOM 795 N N . PHE A 1 98 ? 13.472 2.995 -28.054 1.00 98.50 98 PHE A N 1
ATOM 796 C CA . PHE A 1 98 ? 12.499 2.030 -27.538 1.00 98.50 98 PHE A CA 1
ATOM 797 C C . PHE A 1 98 ? 12.804 1.611 -26.096 1.00 98.50 98 PHE A C 1
ATOM 799 O O . PHE A 1 98 ? 11.916 1.641 -25.250 1.00 98.50 98 PHE A O 1
ATOM 806 N N . LYS A 1 99 ? 14.062 1.261 -25.792 1.00 98.62 99 LYS A N 1
ATOM 807 C CA . LYS A 1 99 ? 14.465 0.871 -24.432 1.00 98.62 99 LYS A CA 1
ATOM 808 C C . LYS A 1 99 ? 14.208 1.984 -23.419 1.00 98.62 99 LYS A C 1
ATOM 810 O O . LYS A 1 99 ? 13.694 1.703 -22.341 1.00 98.62 99 LYS A O 1
ATOM 815 N N . ASN A 1 100 ? 14.530 3.228 -23.770 1.00 98.62 100 ASN A N 1
ATOM 816 C CA . ASN A 1 100 ? 14.286 4.375 -22.900 1.00 98.62 100 ASN A CA 1
ATOM 817 C C . ASN A 1 100 ? 12.786 4.573 -22.647 1.00 98.62 100 ASN A C 1
ATOM 819 O O . ASN A 1 100 ? 12.382 4.735 -21.499 1.00 98.62 100 ASN A O 1
ATOM 823 N N . LEU A 1 101 ? 11.961 4.500 -23.697 1.00 98.50 101 LEU A N 1
ATOM 824 C CA . LEU A 1 101 ? 10.508 4.616 -23.569 1.00 98.50 101 LEU A CA 1
ATOM 825 C C . LEU A 1 101 ? 9.922 3.491 -22.708 1.00 98.50 101 LEU A C 1
ATOM 827 O O . LEU A 1 101 ? 9.160 3.764 -21.784 1.00 98.50 101 LEU A O 1
ATOM 831 N N . ALA A 1 102 ? 10.312 2.242 -22.970 1.00 98.62 102 ALA A N 1
ATOM 832 C CA . ALA A 1 102 ? 9.849 1.081 -22.217 1.00 98.62 102 ALA A CA 1
ATOM 833 C C . ALA A 1 102 ? 10.235 1.178 -20.734 1.00 98.62 102 ALA A C 1
ATOM 835 O O . ALA A 1 102 ? 9.404 0.940 -19.862 1.00 98.62 102 ALA A O 1
ATOM 836 N N . PHE A 1 103 ? 11.470 1.587 -20.432 1.00 98.50 103 PHE A N 1
ATOM 837 C CA . PHE A 1 103 ? 11.923 1.769 -19.056 1.00 98.50 103 PHE A CA 1
ATOM 838 C C . PHE A 1 103 ? 11.130 2.857 -18.322 1.00 98.50 103 PHE A C 1
ATOM 840 O O . PHE A 1 103 ? 10.690 2.639 -17.192 1.00 98.50 103 PHE A O 1
ATOM 847 N N . SER A 1 104 ? 10.896 4.002 -18.969 1.00 98.50 104 SER A N 1
ATOM 848 C CA . SER A 1 104 ? 10.060 5.071 -18.415 1.00 98.50 104 SER A CA 1
ATOM 849 C C . SER A 1 104 ? 8.622 4.606 -18.182 1.00 98.50 104 SER A C 1
ATOM 851 O O . SER A 1 104 ? 8.078 4.824 -17.100 1.00 98.50 104 SER A O 1
ATOM 853 N N . ALA A 1 105 ? 8.024 3.903 -19.148 1.00 98.56 105 ALA A N 1
ATOM 854 C CA . ALA A 1 105 ? 6.671 3.366 -19.027 1.00 98.56 105 ALA A CA 1
ATOM 855 C C . ALA A 1 105 ? 6.555 2.368 -17.865 1.00 98.56 105 ALA A C 1
ATOM 857 O O . ALA A 1 105 ? 5.662 2.506 -17.032 1.00 98.56 105 ALA A O 1
ATOM 858 N N . ILE A 1 106 ? 7.490 1.418 -17.748 1.00 98.56 106 ILE A N 1
ATOM 859 C CA . ILE A 1 106 ? 7.517 0.436 -16.652 1.00 98.56 106 ILE A CA 1
ATOM 860 C C . ILE A 1 106 ? 7.671 1.136 -15.298 1.00 98.56 106 ILE A C 1
ATOM 862 O O . ILE A 1 106 ? 6.978 0.784 -14.345 1.00 98.56 106 ILE A O 1
ATOM 866 N N . LYS A 1 107 ? 8.534 2.155 -15.195 1.00 98.56 107 LYS A N 1
ATOM 867 C CA . LYS A 1 107 ? 8.686 2.940 -13.960 1.00 98.56 107 LYS A CA 1
ATOM 868 C C . LYS A 1 107 ? 7.381 3.611 -13.541 1.00 98.56 107 LYS A C 1
ATOM 870 O O . LYS A 1 107 ? 6.994 3.501 -12.377 1.00 98.56 107 LYS A O 1
ATOM 875 N N . ILE A 1 108 ? 6.696 4.264 -14.480 1.00 98.50 108 ILE A N 1
ATOM 876 C CA . ILE A 1 108 ? 5.405 4.911 -14.219 1.00 98.50 108 ILE A CA 1
ATOM 877 C C . ILE A 1 108 ? 4.367 3.863 -13.805 1.00 98.50 108 ILE A C 1
ATOM 879 O O . ILE A 1 108 ? 3.727 4.017 -12.767 1.00 98.50 108 ILE A O 1
ATOM 883 N N . GLN A 1 109 ? 4.250 2.760 -14.549 1.00 98.50 109 GLN A N 1
ATOM 884 C CA . GLN A 1 109 ? 3.310 1.676 -14.252 1.00 98.50 109 GLN A CA 1
ATOM 885 C C . GLN A 1 109 ? 3.548 1.059 -12.869 1.00 98.50 109 GLN A C 1
ATOM 887 O O . GLN A 1 109 ? 2.598 0.860 -12.113 1.00 98.50 109 GLN A O 1
ATOM 892 N N . ASN A 1 110 ? 4.804 0.799 -12.502 1.00 98.50 110 ASN A N 1
ATOM 893 C CA . ASN A 1 110 ? 5.158 0.290 -11.177 1.00 98.50 110 ASN A CA 1
ATOM 894 C C . ASN A 1 110 ? 4.782 1.292 -10.077 1.00 98.50 110 ASN A C 1
ATOM 896 O O . ASN A 1 110 ? 4.213 0.902 -9.057 1.00 98.50 110 ASN A O 1
ATOM 900 N N . GLY A 1 111 ? 5.029 2.587 -10.305 1.00 98.44 111 GLY A N 1
ATOM 901 C CA . GLY A 1 111 ? 4.598 3.657 -9.407 1.00 98.44 111 GLY A CA 1
ATOM 902 C C . GLY A 1 111 ? 3.079 3.693 -9.224 1.00 98.44 111 GLY A C 1
ATOM 903 O O . GLY A 1 111 ? 2.601 3.725 -8.090 1.00 98.44 111 GLY A O 1
ATOM 904 N N . MET A 1 112 ? 2.318 3.616 -10.319 1.00 98.62 112 MET A N 1
ATOM 905 C CA . MET A 1 112 ? 0.850 3.602 -10.305 1.00 98.62 112 MET A CA 1
ATOM 906 C C . MET A 1 112 ? 0.288 2.381 -9.573 1.00 98.62 112 MET A C 1
ATOM 908 O O . MET A 1 112 ? -0.556 2.542 -8.693 1.00 98.62 112 MET A O 1
ATOM 912 N N . ARG A 1 113 ? 0.796 1.175 -9.862 1.00 98.56 113 ARG A N 1
ATOM 913 C CA . ARG A 1 113 ? 0.405 -0.055 -9.149 1.00 98.56 113 ARG A CA 1
ATOM 914 C C . ARG A 1 113 ? 0.706 0.050 -7.653 1.00 98.56 113 ARG A C 1
ATOM 916 O O . ARG A 1 113 ? -0.141 -0.281 -6.829 1.00 98.56 113 ARG A O 1
ATOM 923 N N . GLY A 1 114 ? 1.873 0.589 -7.293 1.00 98.56 114 GLY A N 1
ATOM 924 C CA . GLY A 1 114 ? 2.233 0.837 -5.897 1.00 98.56 114 GLY A CA 1
ATOM 925 C C . GLY A 1 114 ? 1.322 1.862 -5.210 1.00 98.56 114 GLY A C 1
ATOM 926 O O . GLY A 1 114 ? 0.959 1.682 -4.048 1.00 98.56 114 GLY A O 1
ATOM 927 N N . MET A 1 115 ? 0.924 2.931 -5.906 1.00 98.62 115 MET A N 1
ATOM 928 C CA . MET A 1 115 ? -0.039 3.907 -5.383 1.00 98.62 115 MET A CA 1
ATOM 929 C C . MET A 1 115 ? -1.423 3.290 -5.172 1.00 98.62 115 MET A C 1
ATOM 931 O O . MET A 1 115 ? -2.015 3.516 -4.117 1.00 98.62 115 MET A O 1
ATOM 935 N N . ALA A 1 116 ? -1.908 2.487 -6.121 1.00 98.56 116 ALA A N 1
ATOM 936 C CA . ALA A 1 116 ? -3.184 1.785 -6.007 1.00 98.56 116 ALA A CA 1
ATOM 937 C C . ALA A 1 116 ? -3.208 0.853 -4.783 1.00 98.56 116 ALA A C 1
ATOM 939 O O . ALA A 1 116 ? -4.097 0.979 -3.942 1.00 98.56 116 ALA A O 1
ATOM 940 N N . ALA A 1 117 ? -2.173 0.024 -4.605 1.00 98.50 117 ALA A N 1
ATOM 941 C CA . ALA A 1 117 ? -2.057 -0.866 -3.447 1.00 98.50 117 ALA A CA 1
ATOM 942 C C . ALA A 1 117 ? -2.026 -0.099 -2.110 1.00 98.50 117 ALA A C 1
ATOM 944 O O . ALA A 1 117 ? -2.696 -0.471 -1.146 1.00 98.50 117 ALA A O 1
ATOM 945 N N . ARG A 1 118 ? -1.295 1.026 -2.040 1.00 98.44 118 ARG A N 1
ATOM 946 C CA . ARG A 1 118 ? -1.280 1.879 -0.837 1.00 98.44 118 ARG A CA 1
ATOM 947 C C . ARG A 1 118 ? -2.627 2.551 -0.576 1.00 98.44 118 ARG A C 1
ATOM 949 O O . ARG A 1 118 ? -2.990 2.731 0.585 1.00 98.44 118 ARG A O 1
ATOM 956 N N . ASN A 1 119 ? -3.353 2.950 -1.620 1.00 98.38 119 ASN A N 1
ATOM 957 C CA . ASN A 1 119 ? -4.699 3.507 -1.484 1.00 98.38 119 ASN A CA 1
ATOM 958 C C . ASN A 1 119 ? -5.661 2.473 -0.899 1.00 98.38 119 ASN A C 1
ATOM 960 O O . ASN A 1 119 ? -6.340 2.780 0.079 1.00 98.38 119 ASN A O 1
ATOM 964 N N . GLU A 1 120 ? -5.651 1.254 -1.433 1.00 98.44 120 GLU A N 1
ATOM 965 C CA . GLU A 1 120 ? -6.477 0.153 -0.937 1.00 98.44 120 GLU A CA 1
ATOM 966 C C . GLU A 1 120 ? -6.154 -0.180 0.527 1.00 98.44 120 GLU A C 1
ATOM 968 O O . GLU A 1 120 ? -7.052 -0.259 1.365 1.00 98.44 120 GLU A O 1
ATOM 973 N N . TYR A 1 121 ? -4.866 -0.274 0.876 1.00 98.31 121 TYR A N 1
ATOM 974 C CA . TYR A 1 121 ? -4.442 -0.489 2.260 1.00 98.31 121 TYR A CA 1
ATOM 975 C C . TYR A 1 121 ? -4.920 0.628 3.199 1.00 98.31 121 TYR A C 1
ATOM 977 O O . TYR A 1 121 ? -5.429 0.356 4.287 1.00 98.31 121 TYR A O 1
ATOM 985 N N . ARG A 1 122 ? -4.790 1.899 2.790 1.00 98.50 122 ARG A N 1
ATOM 986 C CA . ARG A 1 122 ? -5.274 3.039 3.588 1.00 98.50 122 ARG A CA 1
ATOM 987 C C . ARG A 1 122 ? -6.783 2.995 3.792 1.00 98.50 122 ARG A C 1
ATOM 989 O O . ARG A 1 122 ? -7.232 3.328 4.886 1.00 98.50 122 ARG A O 1
ATOM 996 N N . TYR A 1 123 ? -7.540 2.601 2.771 1.00 98.19 123 TYR A N 1
ATOM 997 C CA . TYR A 1 123 ? -8.986 2.433 2.868 1.00 98.19 123 TYR A CA 1
ATOM 998 C C . TYR A 1 123 ? -9.343 1.353 3.896 1.00 98.19 123 TYR A C 1
ATOM 1000 O O . TYR A 1 123 ? -10.004 1.662 4.885 1.00 98.19 123 TYR A O 1
ATOM 1008 N N . LYS A 1 124 ? -8.787 0.143 3.744 1.00 98.19 124 LYS A N 1
ATOM 1009 C CA . LYS A 1 124 ? -8.994 -0.976 4.680 1.00 98.19 124 LYS A CA 1
ATOM 1010 C C . LYS A 1 124 ? -8.616 -0.604 6.113 1.00 98.19 124 LYS A C 1
ATOM 1012 O O . LYS A 1 124 ? -9.382 -0.831 7.041 1.00 98.19 124 LYS A O 1
ATOM 1017 N N . ARG A 1 125 ? -7.466 0.050 6.307 1.00 98.25 125 ARG A N 1
ATOM 1018 C CA . ARG A 1 125 ? -7.023 0.503 7.633 1.00 98.25 125 ARG A CA 1
ATOM 1019 C C . ARG A 1 125 ? -8.007 1.494 8.261 1.00 98.25 125 ARG A C 1
ATOM 1021 O O . ARG A 1 125 ? -8.302 1.373 9.446 1.00 98.25 125 ARG A O 1
ATOM 1028 N N . ARG A 1 126 ? -8.515 2.466 7.492 1.00 98.12 126 ARG A N 1
ATOM 1029 C CA . ARG A 1 126 ? -9.526 3.426 7.973 1.00 98.12 126 ARG A CA 1
ATOM 1030 C C . ARG A 1 126 ? -10.822 2.725 8.358 1.00 98.12 126 ARG A C 1
ATOM 1032 O O . ARG A 1 126 ? -11.375 3.044 9.403 1.00 98.12 126 ARG A O 1
ATOM 1039 N N . GLU A 1 127 ? -11.271 1.773 7.548 1.00 98.25 127 GLU A N 1
ATOM 1040 C CA . GLU A 1 127 ? -12.465 0.974 7.820 1.00 98.25 127 GLU A CA 1
ATOM 1041 C C . GLU A 1 127 ? -12.317 0.175 9.121 1.00 98.25 127 GLU A C 1
ATOM 1043 O O . GLU A 1 127 ? -13.154 0.290 10.014 1.00 98.25 127 GLU A O 1
ATOM 1048 N N . THR A 1 128 ? -11.201 -0.538 9.301 1.00 98.06 128 THR A N 1
ATOM 1049 C CA . THR A 1 128 ? -10.912 -1.258 10.549 1.00 98.06 128 THR A CA 1
ATOM 1050 C C . THR A 1 128 ? -10.880 -0.319 11.756 1.00 98.06 128 THR A C 1
ATOM 1052 O O . THR A 1 128 ? -11.510 -0.604 12.774 1.00 98.06 128 THR A O 1
ATOM 1055 N N . THR A 1 129 ? -10.197 0.828 11.658 1.00 98.12 129 THR A N 1
ATOM 1056 C CA . THR A 1 129 ? -10.187 1.826 12.739 1.00 98.12 129 THR A CA 1
ATOM 1057 C C . THR A 1 129 ? -11.594 2.346 13.041 1.00 98.12 129 THR A C 1
ATOM 1059 O O . THR A 1 129 ? -11.943 2.491 14.211 1.00 98.12 129 THR A O 1
ATOM 1062 N N . ALA A 1 130 ? -12.419 2.590 12.020 1.00 98.31 130 ALA A N 1
ATOM 1063 C CA . ALA A 1 130 ? -13.795 3.036 12.201 1.00 98.31 130 ALA A CA 1
ATOM 1064 C C . ALA A 1 130 ? -14.644 1.980 12.923 1.00 98.31 130 ALA A C 1
ATOM 1066 O O . ALA A 1 130 ? -15.373 2.327 13.850 1.00 98.31 130 ALA A O 1
ATOM 1067 N N . VAL A 1 131 ? -14.508 0.697 12.571 1.00 98.31 131 VAL A N 1
ATOM 1068 C CA 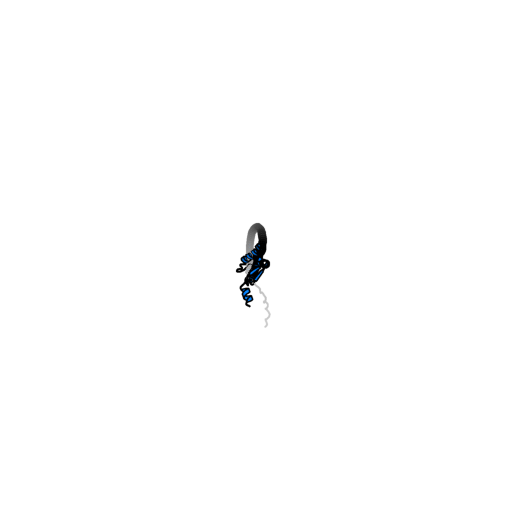. VAL A 1 131 ? -15.191 -0.410 13.264 1.00 98.31 131 VAL A CA 1
ATOM 1069 C C . VAL A 1 131 ? -14.767 -0.484 14.734 1.00 98.31 131 VAL A C 1
ATOM 1071 O O . VAL A 1 131 ? -15.623 -0.580 15.617 1.00 98.31 131 VAL A O 1
ATOM 1074 N N . ILE A 1 132 ? -13.467 -0.370 15.029 1.00 98.31 132 ILE A N 1
ATOM 1075 C CA . ILE A 1 132 ? -12.959 -0.338 16.411 1.00 98.31 132 ILE A CA 1
ATOM 1076 C C . ILE A 1 132 ? -13.550 0.856 17.171 1.00 98.31 132 ILE A C 1
ATOM 1078 O O . ILE A 1 132 ? -14.084 0.690 18.263 1.00 98.31 132 ILE A O 1
ATOM 1082 N N . LEU A 1 133 ? -13.532 2.057 16.594 1.00 98.31 133 LEU A N 1
ATOM 1083 C CA . LEU A 1 133 ? -14.095 3.235 17.253 1.00 98.31 133 LEU A CA 1
ATOM 1084 C C . LEU A 1 133 ? -15.600 3.072 17.515 1.00 98.31 133 LEU A C 1
ATOM 1086 O O . LEU A 1 133 ? -16.064 3.300 18.628 1.00 98.31 133 LEU A O 1
ATOM 1090 N N . GLN A 1 134 ? -16.363 2.624 16.516 1.00 98.19 134 GLN A N 1
ATOM 1091 C CA . GLN A 1 134 ? -17.804 2.405 16.644 1.00 98.19 134 GLN A CA 1
ATOM 1092 C C . GLN A 1 134 ? -18.137 1.367 17.719 1.00 98.19 134 GLN A C 1
ATOM 1094 O O . GLN A 1 134 ? -19.057 1.576 18.509 1.00 98.19 134 GLN A O 1
ATOM 1099 N N . THR A 1 135 ? -17.405 0.252 17.762 1.00 98.19 135 THR A N 1
ATOM 1100 C CA . THR A 1 135 ? -17.595 -0.792 18.783 1.00 98.19 135 THR A CA 1
ATOM 1101 C C . THR A 1 135 ? -17.298 -0.266 20.184 1.00 98.19 135 THR A C 1
ATOM 1103 O O . THR A 1 135 ? -18.131 -0.443 21.074 1.00 98.19 135 THR A O 1
ATOM 1106 N N . GLN A 1 136 ? -16.201 0.474 20.364 1.00 98.31 136 GLN A N 1
ATOM 1107 C CA . GLN A 1 136 ? -15.872 1.119 21.638 1.00 98.31 136 GLN A CA 1
ATOM 1108 C C . GLN A 1 136 ? -16.931 2.148 22.057 1.00 98.31 136 GLN A C 1
ATOM 1110 O O . GLN A 1 136 ? -17.370 2.150 23.206 1.00 98.31 136 GLN A O 1
ATOM 1115 N N . CYS A 1 137 ? -17.425 2.974 21.129 1.00 98.50 137 CYS A N 1
ATOM 1116 C CA . CYS A 1 137 ? -18.506 3.922 21.406 1.00 98.50 137 CYS A CA 1
ATOM 1117 C C . CYS A 1 137 ? -19.802 3.213 21.827 1.00 98.50 137 CYS A C 1
ATOM 1119 O O . CYS A 1 137 ? -20.419 3.602 22.819 1.00 98.50 137 CYS A O 1
ATOM 1121 N N . ARG A 1 138 ? -20.214 2.153 21.114 1.00 98.44 138 ARG A N 1
ATOM 1122 C CA . ARG A 1 138 ? -21.407 1.362 21.473 1.00 98.44 138 ARG A CA 1
ATOM 1123 C C . ARG A 1 138 ? -21.258 0.740 22.862 1.00 98.44 138 ARG A C 1
ATOM 1125 O O . ARG A 1 138 ? -22.184 0.833 23.667 1.00 98.44 138 ARG A O 1
ATOM 1132 N N . GLN A 1 139 ? -20.091 0.170 23.161 1.00 98.38 139 GLN A N 1
ATOM 1133 C CA . GLN A 1 139 ? -19.783 -0.383 24.477 1.00 98.38 139 GLN A CA 1
ATOM 1134 C C . GLN A 1 139 ? -19.855 0.692 25.567 1.00 98.38 139 GLN A C 1
ATOM 1136 O O . GLN A 1 139 ? -20.522 0.488 26.581 1.00 98.38 139 GLN A O 1
ATOM 1141 N N . TYR A 1 140 ? -19.215 1.844 25.358 1.00 98.50 140 TYR A N 1
ATOM 1142 C CA . TYR A 1 140 ? -19.233 2.957 26.305 1.00 98.50 140 TYR A CA 1
ATOM 1143 C C . TYR A 1 140 ? -20.661 3.426 26.604 1.00 98.50 140 TYR A C 1
ATOM 1145 O O . TYR A 1 140 ? -21.044 3.541 27.769 1.00 98.50 140 TYR A O 1
ATOM 1153 N N . LEU A 1 141 ? -21.482 3.628 25.569 1.00 98.62 141 LEU A N 1
ATOM 1154 C CA . LEU A 1 141 ? -22.875 4.050 25.725 1.00 98.62 141 LEU A CA 1
ATOM 1155 C C . LEU A 1 141 ? -23.704 3.019 26.502 1.00 98.62 141 LEU A C 1
ATOM 1157 O O . LEU A 1 141 ? -24.471 3.395 27.391 1.00 98.62 141 LEU A O 1
ATOM 1161 N N . ALA A 1 142 ? -23.536 1.726 26.208 1.00 98.44 142 ALA A N 1
ATOM 1162 C CA . ALA A 1 142 ? -24.214 0.653 26.931 1.00 98.44 142 ALA A CA 1
ATOM 1163 C C . ALA A 1 142 ? -23.800 0.616 28.412 1.00 98.44 142 ALA A C 1
ATOM 1165 O O . ALA A 1 142 ? -24.657 0.576 29.299 1.00 98.44 142 ALA A O 1
ATOM 1166 N N . GLN A 1 143 ? -22.497 0.710 28.695 1.00 98.38 143 GLN A N 1
ATOM 1167 C CA . GLN A 1 143 ? -21.977 0.752 30.062 1.00 98.38 143 GLN A CA 1
ATOM 1168 C C . GLN A 1 143 ? -22.464 1.985 30.824 1.00 98.38 143 GLN A C 1
ATOM 1170 O O . GLN A 1 143 ? -22.843 1.872 31.990 1.00 98.38 143 GLN A O 1
ATOM 1175 N N . HIS A 1 144 ? -22.478 3.152 30.180 1.00 98.38 144 HIS A N 1
ATOM 1176 C CA . HIS A 1 144 ? -22.971 4.386 30.778 1.00 98.38 144 HIS A CA 1
ATOM 1177 C C . HIS A 1 144 ? -24.447 4.252 31.171 1.00 98.38 144 HIS A C 1
ATOM 1179 O O . HIS A 1 144 ? -24.797 4.486 32.327 1.00 98.38 144 HIS A O 1
ATOM 1185 N N . ARG A 1 145 ? -25.301 3.782 30.249 1.00 98.56 145 ARG A N 1
ATOM 1186 C CA . ARG A 1 145 ? -26.727 3.530 30.522 1.00 98.56 145 ARG A CA 1
ATOM 1187 C C . ARG A 1 145 ? -26.918 2.562 31.688 1.00 98.56 145 ARG A C 1
ATOM 1189 O O . ARG A 1 145 ? -27.667 2.870 32.612 1.00 98.56 145 ARG A O 1
ATOM 1196 N N . TYR A 1 146 ? -26.203 1.436 31.682 1.00 98.44 146 TYR A N 1
ATOM 1197 C CA . TYR A 1 146 ? -26.274 0.447 32.758 1.00 98.44 146 TYR A CA 1
ATOM 1198 C C . TYR A 1 146 ? -25.858 1.032 34.113 1.00 98.44 146 TYR A C 1
ATOM 1200 O O . TYR A 1 146 ? -26.565 0.857 35.103 1.00 98.44 146 TYR A O 1
ATOM 1208 N N . ARG A 1 147 ? -24.740 1.767 34.172 1.00 98.50 147 ARG A N 1
ATOM 1209 C CA . ARG A 1 147 ? -24.257 2.393 35.413 1.00 98.50 147 ARG A CA 1
ATOM 1210 C C . ARG A 1 147 ? -25.259 3.407 35.958 1.00 98.50 147 ARG A C 1
ATOM 1212 O O . ARG A 1 147 ? -25.520 3.399 37.160 1.00 98.50 147 ARG A O 1
ATOM 1219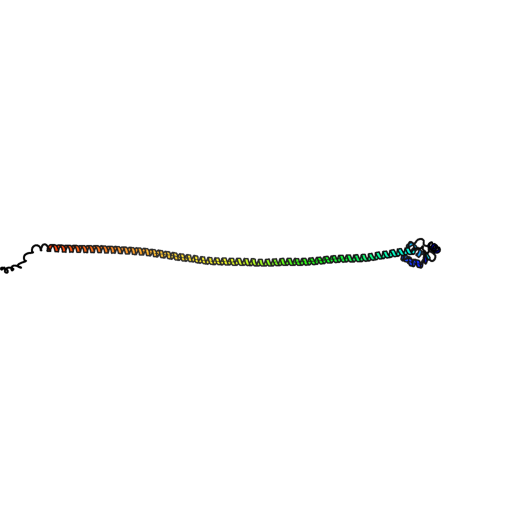 N N . THR A 1 148 ? -25.830 4.245 35.097 1.00 98.56 148 THR A N 1
ATOM 1220 C CA . THR A 1 148 ? -26.843 5.236 35.486 1.00 98.56 148 THR A CA 1
ATOM 1221 C C . THR A 1 148 ? -28.105 4.560 36.010 1.00 98.56 148 THR A C 1
ATOM 1223 O O . THR A 1 148 ? -28.559 4.887 37.106 1.00 98.56 148 THR A O 1
ATOM 1226 N N . LEU A 1 149 ? -28.622 3.558 35.292 1.00 98.50 149 LEU A N 1
ATOM 1227 C CA . LEU A 1 149 ? -29.808 2.815 35.715 1.00 98.50 149 LEU A CA 1
ATOM 1228 C C . LEU A 1 149 ? -29.569 2.059 37.026 1.00 98.50 149 LEU A C 1
ATOM 1230 O O . LEU A 1 149 ? -30.413 2.099 37.920 1.00 98.50 149 LEU A O 1
ATOM 1234 N N . LYS A 1 150 ? -28.406 1.416 37.182 1.00 98.56 150 LYS A N 1
ATOM 1235 C CA . LYS A 1 150 ? -28.026 0.719 38.416 1.00 98.56 150 LYS A CA 1
ATOM 1236 C C . LYS A 1 150 ? -27.973 1.681 39.601 1.00 98.56 150 LYS A C 1
ATOM 1238 O O . LYS A 1 150 ? -28.536 1.367 40.646 1.00 98.56 150 LYS A O 1
ATOM 1243 N N . LYS A 1 151 ? -27.339 2.850 39.444 1.00 98.44 151 LYS A N 1
ATOM 1244 C CA . LYS A 1 151 ? -27.300 3.884 40.491 1.00 98.44 151 LYS A CA 1
ATOM 1245 C C . LYS A 1 151 ? -28.712 4.323 40.882 1.00 98.44 151 LYS A C 1
ATOM 1247 O O . LYS A 1 151 ? -29.044 4.261 42.059 1.00 98.44 151 LYS A O 1
ATOM 1252 N N . ALA A 1 152 ? -29.550 4.683 39.908 1.00 98.38 152 ALA A N 1
ATOM 1253 C CA . ALA A 1 152 ? -30.933 5.086 40.162 1.00 98.38 152 ALA A CA 1
ATOM 1254 C C . ALA A 1 152 ? -31.735 3.983 40.875 1.00 98.38 152 ALA A C 1
ATOM 1256 O O . ALA A 1 152 ? -32.392 4.241 41.880 1.00 98.38 152 ALA A O 1
ATOM 1257 N N . THR A 1 153 ? -31.614 2.738 40.409 1.00 98.56 153 THR A N 1
ATOM 1258 C CA . THR A 1 153 ? -32.308 1.580 40.988 1.00 98.56 153 THR A CA 1
ATOM 1259 C C . THR A 1 153 ? -31.896 1.349 42.440 1.00 98.56 153 THR A C 1
ATOM 1261 O O . THR A 1 153 ? -32.762 1.217 43.302 1.00 98.56 153 THR A O 1
ATOM 1264 N N . ILE A 1 154 ? -30.591 1.342 42.737 1.00 98.50 154 ILE A N 1
ATOM 1265 C CA . ILE A 1 154 ? -30.080 1.155 44.103 1.00 98.50 154 ILE A CA 1
ATOM 1266 C C . ILE A 1 154 ? -30.565 2.280 45.018 1.00 98.50 154 ILE A C 1
ATOM 1268 O O . ILE A 1 154 ? -31.016 1.996 46.129 1.00 98.50 154 ILE A O 1
ATOM 1272 N N . THR A 1 155 ? -30.519 3.535 44.566 1.00 98.56 155 THR A N 1
ATOM 1273 C CA . THR A 1 155 ? -31.019 4.678 45.340 1.00 98.56 155 THR A CA 1
ATOM 1274 C C . THR A 1 155 ? -32.504 4.516 45.662 1.00 98.56 155 THR A C 1
ATOM 1276 O O . THR A 1 155 ? -32.885 4.591 46.831 1.00 98.56 155 THR A O 1
ATOM 1279 N N . THR A 1 156 ? -33.339 4.208 44.664 1.00 98.38 156 THR A N 1
ATOM 1280 C CA . THR A 1 156 ? -34.785 4.018 44.856 1.00 98.38 156 THR A CA 1
ATOM 1281 C C . THR A 1 156 ? -35.090 2.837 45.775 1.00 98.38 156 THR A C 1
ATOM 1283 O O . THR A 1 156 ? -35.887 2.965 46.705 1.00 98.38 156 THR A O 1
ATOM 1286 N N . GLN A 1 157 ? -34.428 1.695 45.575 1.00 98.50 157 GLN A N 1
ATOM 1287 C CA . GLN A 1 157 ? -34.596 0.521 46.433 1.00 98.50 157 GLN A CA 1
ATOM 1288 C C . GLN A 1 157 ? -34.168 0.804 47.878 1.00 98.50 157 GLN A C 1
ATOM 1290 O O . GLN A 1 157 ? -34.845 0.384 48.814 1.00 98.50 157 GLN A O 1
ATOM 1295 N N . SER A 1 158 ? -33.060 1.521 48.075 1.00 98.19 158 SER A N 1
ATOM 1296 C CA . SER A 1 158 ? -32.562 1.871 49.411 1.00 98.19 158 SER A CA 1
ATOM 1297 C C . SER A 1 158 ? -33.517 2.824 50.123 1.00 98.19 158 SER A C 1
ATOM 1299 O O . SER A 1 158 ? -33.851 2.604 51.287 1.00 98.19 158 SER A O 1
ATOM 1301 N N . PHE A 1 159 ? -34.030 3.830 49.408 1.00 98.44 159 PHE A N 1
ATOM 1302 C CA . PHE A 1 159 ? -35.055 4.735 49.921 1.00 98.44 159 PHE A CA 1
ATOM 1303 C C . PHE A 1 159 ? -36.330 3.982 50.321 1.00 98.44 159 PHE A C 1
ATOM 1305 O O . PHE A 1 159 ? -36.863 4.202 51.409 1.00 98.44 159 PHE A O 1
ATOM 1312 N N . TRP A 1 160 ? -36.794 3.050 49.485 1.00 98.19 160 TRP A N 1
ATOM 1313 C CA . TRP A 1 160 ? -37.973 2.238 49.783 1.00 98.19 160 TRP A CA 1
ATOM 1314 C C . TRP A 1 160 ? -37.779 1.357 51.023 1.00 98.19 160 TRP A C 1
ATOM 1316 O O . TRP A 1 160 ? -38.625 1.368 51.918 1.00 98.19 160 TRP A O 1
ATOM 1326 N N . ARG A 1 161 ? -36.639 0.658 51.132 1.00 98.25 161 ARG A N 1
ATOM 1327 C CA . ARG A 1 161 ? -36.290 -0.133 52.327 1.00 98.25 161 ARG A CA 1
ATOM 1328 C C . ARG A 1 161 ? -36.256 0.735 53.586 1.00 98.25 161 ARG A C 1
ATOM 1330 O O . ARG A 1 161 ? -36.844 0.361 54.597 1.00 98.25 161 ARG A O 1
ATOM 1337 N N . ALA A 1 162 ? -35.645 1.919 53.514 1.00 98.12 162 ALA A N 1
ATOM 1338 C CA . ALA A 1 162 ? -35.618 2.864 54.629 1.00 98.12 162 ALA A CA 1
ATOM 1339 C C . ALA A 1 162 ? -37.026 3.350 55.010 1.00 98.12 162 ALA A C 1
ATOM 1341 O O . ALA A 1 162 ? -37.350 3.447 56.194 1.00 98.12 162 ALA A O 1
ATOM 1342 N N . ARG A 1 163 ? -37.891 3.623 54.025 1.00 98.06 163 ARG A N 1
ATOM 1343 C CA . ARG A 1 163 ? -39.291 4.004 54.258 1.00 98.06 163 ARG A CA 1
ATOM 1344 C C . ARG A 1 163 ? -40.070 2.893 54.963 1.00 98.06 163 ARG A C 1
ATOM 1346 O O . ARG A 1 163 ? -40.785 3.194 55.917 1.00 98.06 163 ARG A O 1
ATOM 1353 N N . LEU A 1 164 ? -39.925 1.642 54.522 1.00 98.00 164 LEU A N 1
ATOM 1354 C CA . LEU A 1 164 ? -40.560 0.488 55.165 1.00 98.00 164 LEU A CA 1
ATOM 1355 C C . LEU A 1 164 ? -40.085 0.324 56.612 1.00 98.00 164 LEU A C 1
ATOM 1357 O O . LEU A 1 164 ? -40.918 0.261 57.512 1.00 98.00 164 LEU A O 1
ATOM 1361 N N . ALA A 1 165 ? -38.772 0.371 56.853 1.00 97.69 165 ALA A N 1
ATOM 1362 C CA . ALA A 1 165 ? -38.209 0.279 58.201 1.00 97.69 165 ALA A CA 1
ATOM 1363 C C . ALA A 1 165 ? -38.711 1.405 59.124 1.00 97.69 165 ALA A C 1
ATOM 1365 O O . ALA A 1 165 ? -39.079 1.160 60.269 1.00 97.69 165 ALA A O 1
ATOM 1366 N N . ARG A 1 166 ? -38.798 2.647 58.621 1.00 97.31 166 ARG A N 1
ATOM 1367 C CA . ARG A 1 166 ? -39.361 3.779 59.381 1.00 97.31 166 ARG A CA 1
ATOM 1368 C C . ARG A 1 166 ? -40.851 3.601 59.682 1.00 97.31 166 ARG A C 1
ATOM 1370 O O . ARG A 1 166 ? -41.292 3.991 60.762 1.00 97.31 166 ARG A O 1
ATOM 1377 N N . LYS A 1 167 ? -41.628 3.036 58.749 1.00 97.31 167 LYS A N 1
ATOM 1378 C CA . LYS A 1 167 ? -43.051 2.726 58.963 1.00 97.31 167 LYS A CA 1
ATOM 1379 C C . LYS A 1 167 ? -43.213 1.681 60.068 1.00 97.31 167 LYS A C 1
ATOM 1381 O O . LYS A 1 167 ? -44.017 1.897 60.970 1.00 97.31 167 LYS A O 1
ATOM 1386 N N . GLU A 1 168 ? -42.412 0.618 60.028 1.00 96.75 168 GLU A N 1
ATOM 1387 C CA . GLU A 1 168 ? -42.432 -0.437 61.044 1.00 96.75 168 GLU A CA 1
ATOM 1388 C C . GLU A 1 168 ? -42.028 0.099 62.420 1.00 96.75 168 GLU A C 1
ATOM 1390 O O . GLU A 1 168 ? -42.742 -0.096 63.399 1.00 96.75 168 GLU A O 1
ATOM 1395 N N . LEU A 1 169 ? -40.959 0.900 62.489 1.00 96.62 169 LEU A N 1
ATOM 1396 C CA . LEU A 1 169 ? -40.538 1.548 63.732 1.00 96.62 169 LEU A CA 1
ATOM 1397 C C . LEU A 1 169 ? -41.642 2.437 64.323 1.00 96.62 169 LEU A C 1
ATOM 1399 O O . LEU A 1 169 ? -41.840 2.448 65.537 1.00 96.62 169 LEU A O 1
ATOM 1403 N N . LYS A 1 170 ? -42.370 3.190 63.485 1.00 96.19 170 LYS A N 1
ATOM 1404 C CA . LYS A 1 170 ? -43.500 4.009 63.948 1.00 96.19 170 LYS A CA 1
ATOM 1405 C C . LYS A 1 170 ? -44.608 3.135 64.539 1.00 96.19 170 LYS A C 1
ATOM 1407 O O . LYS A 1 170 ? -45.134 3.478 65.592 1.00 96.19 170 LYS A O 1
ATOM 1412 N N . HIS A 1 171 ? -44.946 2.029 63.883 1.00 94.44 171 HIS A N 1
ATOM 1413 C CA . HIS A 1 171 ? -45.965 1.092 64.353 1.00 94.44 171 HIS A CA 1
ATOM 1414 C C . HIS A 1 171 ? -45.571 0.426 65.682 1.00 94.44 171 HIS A C 1
ATOM 1416 O O . HIS A 1 171 ? -46.364 0.433 66.620 1.00 94.44 171 HIS A O 1
ATOM 1422 N N . LEU A 1 172 ? -44.328 -0.050 65.810 1.00 93.19 172 LEU A N 1
ATOM 1423 C CA . LEU A 1 172 ? -43.812 -0.621 67.059 1.00 93.19 172 LEU A CA 1
ATOM 1424 C C . LEU A 1 172 ? -43.780 0.402 68.202 1.00 93.19 172 LEU A C 1
ATOM 1426 O O . LEU A 1 172 ? -44.147 0.074 69.325 1.00 93.19 172 LEU A O 1
ATOM 1430 N N . ARG A 1 173 ? -43.411 1.660 67.923 1.00 91.62 173 ARG A N 1
ATOM 1431 C CA . ARG A 1 173 ? -43.458 2.742 68.922 1.00 91.62 173 ARG A CA 1
ATOM 1432 C C . ARG A 1 173 ? -44.872 3.054 69.399 1.00 91.62 173 ARG A C 1
ATOM 1434 O O . ARG A 1 173 ? -45.037 3.390 70.563 1.00 91.62 173 ARG A O 1
ATOM 1441 N N . LEU A 1 174 ? -45.869 2.985 68.515 1.00 89.62 174 LEU A N 1
ATOM 1442 C CA . LEU A 1 174 ? -47.270 3.160 68.909 1.00 89.62 174 LEU A CA 1
ATOM 1443 C C . LEU A 1 174 ? -47.716 2.012 69.820 1.00 89.62 174 LEU A C 1
ATOM 1445 O O . LEU A 1 174 ? -48.163 2.283 70.926 1.00 89.62 174 LEU A O 1
ATOM 1449 N N . LYS A 1 175 ? -47.458 0.756 69.431 1.00 87.31 175 LYS A N 1
ATOM 1450 C CA . LYS A 1 175 ? -47.747 -0.415 70.277 1.00 87.31 175 LYS A CA 1
ATOM 1451 C C . LYS A 1 175 ? -47.071 -0.351 71.650 1.00 87.31 175 LYS A C 1
ATOM 1453 O O . LYS A 1 175 ? -47.680 -0.736 72.636 1.00 87.31 175 LYS A O 1
ATOM 1458 N N . ALA A 1 176 ? -45.833 0.140 71.725 1.00 84.75 176 ALA A N 1
ATOM 1459 C CA . ALA A 1 176 ? -45.128 0.314 72.996 1.00 84.75 176 ALA A CA 1
ATOM 1460 C C . ALA A 1 176 ? -45.766 1.402 73.886 1.00 84.75 176 ALA A C 1
ATOM 1462 O O . ALA A 1 176 ? -45.858 1.242 75.096 1.00 84.75 176 ALA A O 1
ATOM 1463 N N . LYS A 1 177 ? -46.279 2.491 73.301 1.00 82.94 177 LYS A N 1
ATOM 1464 C CA . LYS A 1 177 ? -47.058 3.477 74.069 1.00 82.94 177 LYS A CA 1
ATOM 1465 C C . LYS A 1 177 ? -48.390 2.904 74.555 1.00 82.94 177 LYS A C 1
ATOM 1467 O O . LYS A 1 177 ? -48.828 3.230 75.651 1.00 82.94 177 LYS A O 1
ATOM 1472 N N . ASP A 1 178 ? -49.013 2.023 73.775 1.00 77.31 178 ASP A N 1
ATOM 1473 C CA . ASP A 1 178 ? -50.215 1.303 74.206 1.00 77.31 178 ASP A CA 1
ATOM 1474 C C . ASP A 1 178 ? -49.902 0.278 75.317 1.00 77.31 178 ASP A C 1
ATOM 1476 O O . ASP A 1 178 ? -50.753 -0.015 76.151 1.00 77.31 178 ASP A O 1
ATOM 1480 N N . THR A 1 179 ? -48.673 -0.246 75.415 1.00 75.31 179 THR A N 1
ATOM 1481 C CA . THR A 1 179 ? -48.285 -1.037 76.596 1.00 75.31 179 THR A CA 1
ATOM 1482 C C . THR A 1 179 ? -48.144 -0.187 77.853 1.00 75.31 179 THR A C 1
ATOM 1484 O O . THR A 1 179 ? -48.480 -0.675 78.927 1.00 75.31 179 THR A O 1
ATOM 1487 N N . ASP A 1 180 ? -47.754 1.086 77.741 1.00 73.31 180 ASP A N 1
ATOM 1488 C CA . ASP A 1 180 ? -47.757 2.005 78.887 1.00 73.31 180 ASP A CA 1
ATOM 1489 C C . ASP A 1 180 ? -49.193 2.259 79.384 1.00 73.31 180 ASP A C 1
ATOM 1491 O O . ASP A 1 180 ? -49.438 2.326 80.591 1.00 73.31 180 ASP A O 1
ATOM 1495 N N . THR A 1 181 ? -50.177 2.332 78.474 1.00 75.00 181 THR A N 1
ATOM 1496 C CA . THR A 1 181 ? -51.596 2.443 78.859 1.00 75.00 181 THR A CA 1
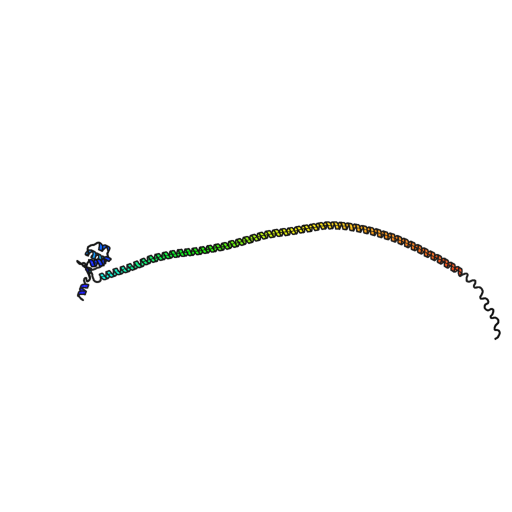ATOM 1497 C C . THR A 1 181 ? -52.123 1.148 79.482 1.00 75.00 181 THR A C 1
ATOM 1499 O O . THR A 1 181 ? -52.852 1.202 80.475 1.00 75.00 181 THR A O 1
ATOM 1502 N N . LEU A 1 182 ? -51.698 -0.020 78.987 1.00 78.19 182 LEU A N 1
ATOM 1503 C CA . LEU A 1 182 ? -51.980 -1.311 79.626 1.00 78.19 182 LEU A CA 1
ATOM 1504 C C . LEU A 1 182 ? -51.326 -1.430 81.007 1.00 78.19 182 LEU A C 1
ATOM 1506 O O . LEU A 1 182 ? -51.939 -1.967 81.926 1.00 78.19 182 LEU A O 1
ATOM 1510 N N . GLN A 1 183 ? -50.114 -0.908 81.182 1.00 81.50 183 GLN A N 1
ATOM 1511 C CA . GLN A 1 183 ? -49.426 -0.900 82.468 1.00 81.50 183 GLN A CA 1
ATOM 1512 C C . GLN A 1 183 ? -50.139 0.014 83.469 1.00 81.50 183 GLN A C 1
ATOM 1514 O O . GLN A 1 183 ? -50.332 -0.380 84.616 1.00 81.50 183 GLN A O 1
ATOM 1519 N N . ALA A 1 184 ? -50.632 1.176 83.030 1.00 81.44 184 ALA A N 1
ATOM 1520 C CA . ALA A 1 184 ? -51.475 2.037 83.857 1.00 81.44 184 ALA A CA 1
ATOM 1521 C C . ALA A 1 184 ? -52.788 1.344 84.273 1.00 81.44 184 ALA A C 1
ATOM 1523 O O . ALA A 1 184 ? -53.190 1.429 85.436 1.00 81.44 184 ALA A O 1
ATOM 1524 N N . ALA A 1 185 ? -53.436 0.613 83.358 1.00 82.31 185 ALA A N 1
ATOM 1525 C CA . ALA A 1 185 ? -54.624 -0.181 83.672 1.00 82.31 185 ALA A CA 1
ATOM 1526 C C . ALA A 1 185 ? -54.313 -1.328 84.650 1.00 82.31 185 ALA A C 1
ATOM 1528 O O . ALA A 1 185 ? -55.065 -1.544 85.600 1.00 82.31 185 ALA A O 1
ATOM 1529 N N . LYS A 1 186 ? -53.177 -2.015 84.472 1.00 86.25 186 LYS A N 1
ATOM 1530 C CA . LYS A 1 186 ? -52.694 -3.062 85.381 1.00 86.25 186 LYS A CA 1
ATOM 1531 C C . LYS A 1 186 ? -52.457 -2.513 86.784 1.00 86.25 186 LYS A C 1
ATOM 1533 O O . LYS A 1 186 ? -52.987 -3.075 87.729 1.00 86.25 186 LYS A O 1
ATOM 1538 N N . SER A 1 187 ? -51.748 -1.392 86.923 1.00 88.00 187 SER A N 1
ATOM 1539 C CA . SER A 1 187 ? -51.513 -0.766 88.230 1.00 88.00 187 SER A CA 1
ATOM 1540 C C . SER A 1 187 ? -52.799 -0.283 88.901 1.00 88.00 187 SER A C 1
ATOM 1542 O O . SER A 1 187 ? -52.885 -0.267 90.126 1.00 88.00 187 SER A O 1
ATOM 1544 N N . LYS A 1 188 ? -53.819 0.102 88.125 1.00 91.56 188 LYS A N 1
ATOM 1545 C CA . LYS A 1 188 ? -55.143 0.409 88.677 1.00 91.56 188 LYS A CA 1
ATOM 1546 C C . LYS A 1 188 ? -55.830 -0.850 89.217 1.00 91.56 188 LYS A C 1
ATOM 1548 O O . LYS A 1 188 ? -56.310 -0.829 90.344 1.00 91.56 188 LYS A O 1
ATOM 1553 N N . LEU A 1 189 ? -55.818 -1.939 88.448 1.00 88.31 189 LEU A N 1
ATOM 1554 C CA . LEU A 1 189 ? -56.359 -3.229 88.881 1.00 88.31 189 LEU A CA 1
ATOM 1555 C C . LEU A 1 189 ? -55.602 -3.799 90.088 1.00 88.31 189 LEU A C 1
ATOM 1557 O O . LEU A 1 189 ? -56.230 -4.342 90.985 1.00 88.31 189 LEU A O 1
ATOM 1561 N N . GLU A 1 190 ? -54.278 -3.648 90.150 1.00 88.69 190 GLU A N 1
ATOM 1562 C CA . GLU A 1 190 ? -53.467 -4.054 91.308 1.00 88.69 190 GLU A CA 1
ATOM 1563 C C . GLU A 1 190 ? -53.931 -3.343 92.585 1.00 88.69 190 GLU A C 1
ATOM 1565 O O . GLU A 1 190 ? -54.171 -4.006 93.589 1.00 88.69 190 GLU A O 1
ATOM 1570 N N . LYS A 1 191 ? -54.168 -2.024 92.527 1.00 93.69 191 LYS A N 1
ATOM 1571 C CA . LYS A 1 191 ? -54.720 -1.264 93.661 1.00 93.69 191 LYS A CA 1
ATOM 1572 C C . LYS A 1 191 ? -56.116 -1.734 94.065 1.00 93.69 191 LYS A C 1
ATOM 1574 O O . LYS A 1 191 ? -56.391 -1.866 95.253 1.00 93.69 191 LYS A O 1
ATOM 1579 N N . GLU A 1 192 ? -56.995 -1.990 93.095 1.00 92.69 192 GLU A N 1
ATOM 1580 C CA . GLU A 1 192 ? -58.341 -2.511 93.372 1.00 92.69 192 GLU A CA 1
ATOM 1581 C C . GLU A 1 192 ? -58.276 -3.901 94.022 1.00 92.69 192 GLU A C 1
ATOM 1583 O O . GLU A 1 192 ? -59.001 -4.176 94.976 1.00 92.69 192 GLU A O 1
ATOM 1588 N N . VAL A 1 193 ? -57.370 -4.771 93.565 1.00 92.81 193 VAL A N 1
ATOM 1589 C CA . VAL A 1 193 ? -57.147 -6.093 94.164 1.00 92.81 193 VAL A CA 1
ATOM 1590 C C . VAL A 1 193 ? -56.582 -5.973 95.577 1.00 92.81 193 VAL A C 1
ATOM 1592 O O . VAL A 1 193 ? -57.056 -6.681 96.463 1.00 92.81 193 VAL A O 1
ATOM 1595 N N . GLU A 1 194 ? -55.616 -5.088 95.828 1.00 92.00 194 GLU A N 1
ATOM 1596 C CA . GLU A 1 194 ? -55.091 -4.825 97.175 1.00 92.00 194 GLU A CA 1
ATOM 1597 C C . GLU A 1 194 ? -56.194 -4.337 98.121 1.00 92.00 194 GLU A C 1
ATOM 1599 O O . GLU A 1 194 ? -56.338 -4.863 99.227 1.00 92.00 194 GLU A O 1
ATOM 1604 N N . GLU A 1 195 ? -57.028 -3.396 97.670 1.00 92.75 195 GLU A N 1
ATOM 1605 C CA . GLU A 1 195 ? -58.161 -2.887 98.442 1.00 92.75 195 GLU A CA 1
ATOM 1606 C C . GLU A 1 195 ? -59.183 -3.991 98.741 1.00 92.75 195 GLU A C 1
ATOM 1608 O O . GLU A 1 195 ? -59.598 -4.164 99.890 1.00 92.75 195 GLU A O 1
ATOM 1613 N N . LEU A 1 196 ? -59.571 -4.779 97.734 1.00 91.38 196 LEU A N 1
ATOM 1614 C CA . LEU A 1 196 ? -60.490 -5.906 97.908 1.00 91.38 196 LEU A CA 1
ATOM 1615 C C . LEU A 1 196 ? -59.906 -6.975 98.837 1.00 91.38 196 LEU A C 1
ATOM 1617 O O . LEU A 1 196 ? -60.626 -7.532 99.665 1.00 91.38 196 LEU A O 1
ATOM 1621 N N . THR A 1 197 ? -58.602 -7.232 98.750 1.00 90.31 197 THR A N 1
ATOM 1622 C CA . THR A 1 197 ? -57.904 -8.180 99.627 1.00 90.31 197 THR A CA 1
ATOM 1623 C C . THR A 1 197 ? -57.902 -7.682 101.069 1.00 90.31 197 THR A C 1
ATOM 1625 O O . THR A 1 197 ? -58.169 -8.461 101.988 1.00 90.31 197 THR A O 1
ATOM 1628 N N . TRP A 1 198 ? -57.667 -6.385 101.280 1.00 91.81 198 TRP A N 1
ATOM 1629 C CA . TRP A 1 198 ? -57.750 -5.760 102.598 1.00 91.81 198 TRP A CA 1
ATOM 1630 C C . TRP A 1 198 ? -59.173 -5.834 103.164 1.00 91.81 198 TRP A C 1
ATOM 1632 O O . TRP A 1 198 ? -59.359 -6.293 104.292 1.00 91.81 198 TRP A O 1
ATOM 1642 N N . ARG A 1 199 ? -60.194 -5.489 102.364 1.00 90.50 199 ARG A N 1
ATOM 1643 C CA . ARG A 1 199 ? -61.612 -5.616 102.754 1.00 90.50 199 ARG A CA 1
ATOM 1644 C C . ARG A 1 199 ? -61.957 -7.049 103.150 1.00 90.50 199 ARG A C 1
ATOM 1646 O O . ARG A 1 199 ? -62.566 -7.260 104.194 1.00 90.50 199 ARG A O 1
ATOM 1653 N N . LEU A 1 200 ? -61.514 -8.032 102.367 1.00 91.19 200 LEU A N 1
ATOM 1654 C CA . LEU A 1 200 ? -61.730 -9.446 102.663 1.00 91.19 200 LEU A CA 1
ATOM 1655 C C . LEU A 1 200 ? -61.042 -9.874 103.968 1.00 91.19 200 LEU A C 1
ATOM 1657 O O . LEU A 1 200 ? -61.616 -10.640 104.736 1.00 91.19 200 LEU A O 1
ATOM 1661 N N . GLN A 1 201 ? -59.820 -9.407 104.244 1.00 89.31 201 GLN A N 1
ATOM 1662 C CA . GLN A 1 201 ? -59.137 -9.702 105.509 1.00 89.31 201 GLN A CA 1
ATOM 1663 C C . GLN A 1 201 ? -59.870 -9.105 106.711 1.00 89.31 201 GLN A C 1
ATOM 1665 O O . GLN A 1 201 ? -60.009 -9.778 107.734 1.00 89.31 201 GLN A O 1
ATOM 1670 N N . VAL A 1 202 ? -60.353 -7.868 106.591 1.00 90.44 202 VAL A N 1
ATOM 1671 C CA . VAL A 1 202 ? -61.165 -7.224 107.630 1.00 90.44 202 VAL A CA 1
ATOM 1672 C C . VAL A 1 202 ? -62.458 -8.003 107.851 1.00 90.44 202 VAL A C 1
ATOM 1674 O O . VAL A 1 202 ? -62.775 -8.338 108.989 1.00 90.44 202 VAL A O 1
ATOM 1677 N N . GLU A 1 203 ? -63.160 -8.380 106.784 1.00 84.56 203 GLU A N 1
ATOM 1678 C CA . GLU A 1 203 ? -64.382 -9.177 106.886 1.00 84.56 203 GLU A CA 1
ATOM 1679 C C . GLU A 1 203 ? -64.117 -10.551 107.524 1.00 84.56 203 GLU A C 1
ATOM 1681 O O . GLU A 1 203 ? -64.861 -10.976 108.403 1.00 84.56 203 GLU A O 1
ATOM 1686 N N . LYS A 1 204 ? -63.021 -11.230 107.157 1.00 88.12 204 LYS A N 1
ATOM 1687 C CA . LYS A 1 204 ? -62.600 -12.487 107.799 1.00 88.12 204 LYS A CA 1
ATOM 1688 C C . LYS A 1 204 ? -62.328 -12.311 109.292 1.00 88.12 204 LYS A C 1
ATOM 1690 O O . LYS A 1 204 ? -62.722 -13.178 110.064 1.00 88.12 204 LYS A O 1
ATOM 1695 N N . ARG A 1 205 ? -61.693 -11.208 109.712 1.00 84.56 205 ARG A N 1
ATOM 1696 C CA . ARG A 1 205 ? -61.498 -10.891 111.140 1.00 84.56 205 ARG A CA 1
ATOM 1697 C C . ARG A 1 205 ? -62.829 -10.669 111.851 1.00 84.56 205 ARG A C 1
ATOM 1699 O O . ARG A 1 205 ? -63.012 -11.190 112.943 1.00 84.56 205 ARG A O 1
ATOM 1706 N N . ILE A 1 206 ? -63.757 -9.948 111.221 1.00 86.75 206 ILE A N 1
ATOM 1707 C CA . ILE A 1 206 ? -65.105 -9.730 111.759 1.00 86.75 206 ILE A CA 1
ATOM 1708 C C . ILE A 1 206 ? -65.845 -11.067 111.906 1.00 86.75 206 ILE A C 1
ATOM 1710 O O . ILE A 1 206 ? -66.403 -11.333 112.965 1.00 86.75 206 ILE A O 1
ATOM 1714 N N . ARG A 1 207 ? -65.804 -11.937 110.887 1.00 84.75 207 ARG A N 1
ATOM 1715 C CA . ARG A 1 207 ? -66.413 -13.277 110.939 1.00 84.75 207 ARG A CA 1
ATOM 1716 C C . ARG A 1 207 ? -65.783 -14.157 112.018 1.00 84.75 207 ARG A C 1
ATOM 1718 O O . ARG A 1 207 ? -66.520 -14.793 112.753 1.00 84.75 207 ARG A O 1
ATOM 1725 N N . ALA A 1 208 ? -64.456 -14.160 112.152 1.00 83.69 208 ALA A N 1
ATOM 1726 C CA . ALA A 1 208 ? -63.771 -14.906 113.209 1.00 83.69 208 ALA A CA 1
ATOM 1727 C C . ALA A 1 208 ? -64.163 -14.406 114.609 1.00 83.69 208 ALA A C 1
ATOM 1729 O O . ALA A 1 208 ? -64.455 -15.221 115.477 1.00 83.69 208 ALA A O 1
ATOM 1730 N N . GLY A 1 209 ? -64.244 -13.084 114.806 1.00 83.62 209 GLY A N 1
ATOM 1731 C CA . GLY A 1 209 ? -64.735 -12.500 116.056 1.00 83.62 209 GLY A CA 1
ATOM 1732 C C . GLY A 1 209 ? -66.190 -12.879 116.352 1.00 83.62 209 GLY A C 1
ATOM 1733 O O . GLY A 1 209 ? -66.505 -13.238 117.479 1.00 83.62 209 GLY A O 1
ATOM 1734 N N . LEU A 1 210 ? -67.063 -12.877 115.339 1.00 80.38 210 LEU A N 1
ATOM 1735 C CA . LEU A 1 210 ? -68.448 -13.360 115.450 1.00 80.38 210 LEU A CA 1
ATOM 1736 C C . LEU A 1 210 ? -68.532 -14.858 115.788 1.00 80.38 210 LEU A C 1
ATOM 1738 O O . LEU A 1 210 ? -69.385 -15.271 116.568 1.00 80.38 210 LEU A O 1
ATOM 1742 N N . GLU A 1 211 ? -67.665 -15.685 115.205 1.00 78.31 211 GLU A N 1
ATOM 1743 C CA . GLU A 1 211 ? -67.583 -17.117 115.511 1.00 78.31 211 GLU A CA 1
ATOM 1744 C C . GLU A 1 211 ? -67.122 -17.334 116.960 1.00 78.31 211 GLU A C 1
ATOM 1746 O O . GLU A 1 211 ? -67.653 -18.187 117.668 1.00 78.31 211 GLU A O 1
ATOM 1751 N N . GLU A 1 212 ? -66.168 -16.529 117.430 1.00 77.25 212 GLU A N 1
ATOM 1752 C CA . GLU A 1 212 ? -65.657 -16.569 118.798 1.00 77.25 212 GLU A CA 1
ATOM 1753 C C . GLU A 1 212 ? -66.720 -16.134 119.815 1.00 77.25 212 GLU A C 1
ATOM 1755 O O . GLU A 1 212 ? -66.914 -16.831 120.811 1.00 77.25 212 GLU A O 1
ATOM 1760 N N . THR A 1 213 ? -67.490 -15.071 119.543 1.00 79.62 213 THR A N 1
ATOM 1761 C CA . THR A 1 213 ? -68.627 -14.690 120.402 1.00 79.62 213 THR A CA 1
ATOM 1762 C C . THR A 1 213 ? -69.692 -15.780 120.430 1.00 79.62 213 THR A C 1
ATOM 1764 O O . THR A 1 213 ? -70.196 -16.121 121.497 1.00 79.62 213 THR A O 1
ATOM 1767 N N . LYS A 1 214 ? -69.990 -16.394 119.281 1.00 80.69 214 LYS A N 1
ATOM 1768 C CA . LYS A 1 214 ? -70.951 -17.499 119.189 1.00 80.69 214 LYS A CA 1
ATOM 1769 C C . LYS A 1 214 ? -70.466 -18.749 119.934 1.00 80.69 214 LYS A C 1
ATOM 1771 O O . LYS A 1 214 ? -71.258 -19.417 120.591 1.00 80.69 214 LYS A O 1
ATOM 1776 N N . ASN A 1 215 ? -69.169 -19.051 119.887 1.00 81.19 215 ASN A N 1
ATOM 1777 C CA . ASN A 1 215 ? -68.562 -20.146 120.646 1.00 81.19 215 ASN A CA 1
ATOM 1778 C C . ASN A 1 215 ? -68.557 -19.869 122.153 1.00 81.19 215 ASN A C 1
ATOM 1780 O O . ASN A 1 215 ? -68.839 -20.777 122.931 1.00 81.19 215 ASN A O 1
ATOM 1784 N N . GLN A 1 216 ? -68.296 -18.629 122.573 1.00 79.88 216 GLN A N 1
ATOM 1785 C CA . GLN A 1 216 ? -68.416 -18.219 123.974 1.00 79.88 216 GLN A CA 1
ATOM 1786 C C . GLN A 1 216 ? -69.861 -18.338 124.473 1.00 79.88 216 GLN A C 1
ATOM 1788 O O . GLN A 1 216 ? -70.087 -18.832 125.575 1.00 79.88 216 GLN A O 1
ATOM 1793 N N . GLU A 1 217 ? -70.847 -17.925 123.674 1.00 76.31 217 GLU A N 1
ATOM 1794 C CA . GLU A 1 217 ? -72.264 -18.126 123.992 1.00 76.31 217 GLU A CA 1
ATOM 1795 C C . GLU A 1 217 ? -72.620 -19.612 124.060 1.00 76.31 217 GLU A C 1
ATOM 1797 O O . GLU A 1 217 ? -73.219 -20.041 125.040 1.00 76.31 217 GLU A O 1
ATOM 1802 N N . ASN A 1 218 ? -72.197 -20.425 123.090 1.00 73.62 218 ASN A N 1
ATOM 1803 C CA . ASN A 1 218 ? -72.406 -21.875 123.124 1.00 73.62 218 ASN A CA 1
ATOM 1804 C C . ASN A 1 218 ? -71.758 -22.531 124.352 1.00 73.62 218 ASN A C 1
ATOM 1806 O O . ASN A 1 218 ? -72.363 -23.415 124.950 1.00 73.62 218 ASN A O 1
ATOM 1810 N N . ALA A 1 219 ? -70.564 -22.098 124.763 1.00 78.00 219 ALA A N 1
ATOM 1811 C CA . ALA A 1 219 ? -69.907 -22.592 125.970 1.00 78.00 219 ALA A CA 1
ATOM 1812 C C . ALA A 1 219 ? -70.692 -22.223 127.239 1.00 78.00 219 ALA A C 1
ATOM 1814 O O . ALA A 1 219 ? -70.858 -23.068 128.117 1.00 78.00 219 ALA A O 1
ATOM 1815 N N . LYS A 1 220 ? -71.239 -20.999 127.308 1.00 81.62 220 LYS A N 1
ATOM 1816 C CA . LYS A 1 220 ? -72.159 -20.588 128.383 1.00 81.62 220 LYS A CA 1
ATOM 1817 C C . LYS A 1 220 ? -73.432 -21.436 128.383 1.00 81.62 220 LYS A C 1
ATOM 1819 O O . LYS A 1 220 ? -73.862 -21.896 129.432 1.00 81.62 220 LYS A O 1
ATOM 1824 N N . TRP A 1 221 ? -74.021 -21.699 127.217 1.00 79.06 221 TRP A N 1
ATOM 1825 C CA . TRP A 1 221 ? -75.187 -22.580 127.117 1.00 79.06 221 TRP A CA 1
ATOM 1826 C C . TRP A 1 221 ? -74.864 -24.014 127.551 1.00 79.06 221 TRP A C 1
ATOM 1828 O O . TRP A 1 221 ? -75.669 -24.639 128.234 1.00 79.06 221 TRP A O 1
ATOM 1838 N N . GLN A 1 222 ? -73.677 -24.529 127.223 1.00 71.88 222 GLN A N 1
ATOM 1839 C CA . GLN A 1 222 ? -73.223 -25.851 127.662 1.00 71.88 222 GLN A CA 1
ATOM 1840 C C . GLN A 1 222 ? -72.957 -25.927 129.171 1.00 71.88 222 GLN A C 1
ATOM 1842 O O . GLN A 1 222 ? -73.255 -26.960 129.770 1.00 71.88 222 GLN A O 1
ATOM 1847 N N . SER A 1 223 ? -72.421 -24.874 129.798 1.00 74.44 223 SER A N 1
ATOM 1848 C CA . SER A 1 223 ? -72.245 -24.842 131.256 1.00 74.44 223 SER A CA 1
ATOM 1849 C C . SER A 1 223 ? -73.592 -24.792 131.972 1.00 74.44 223 SER A C 1
ATOM 1851 O O . SER A 1 223 ? -73.820 -25.597 132.866 1.00 74.44 223 SER A O 1
ATOM 1853 N N . VAL A 1 224 ? -74.520 -23.949 131.504 1.00 81.06 224 VAL A N 1
ATOM 1854 C CA . VAL A 1 224 ? -75.895 -23.880 132.031 1.00 81.06 224 VAL A CA 1
ATOM 1855 C C . VAL A 1 224 ? -76.617 -25.221 131.869 1.00 81.06 224 VAL A C 1
ATOM 1857 O O . VAL A 1 224 ? -77.313 -25.671 132.775 1.00 81.06 224 VAL A O 1
ATOM 1860 N N . PHE A 1 225 ? -76.434 -25.902 130.735 1.00 77.44 225 PHE A N 1
ATOM 1861 C CA . PHE A 1 225 ? -77.019 -27.224 130.513 1.00 77.44 225 PHE A CA 1
ATOM 1862 C C . PHE A 1 225 ? -76.453 -28.281 131.474 1.00 77.44 225 PHE A C 1
ATOM 1864 O O . PHE A 1 225 ? -77.219 -29.072 132.018 1.00 77.44 225 PHE A O 1
ATOM 1871 N N . LYS A 1 226 ? -75.135 -28.280 131.719 1.00 75.69 226 LYS A N 1
ATOM 1872 C CA . LYS A 1 226 ? -74.498 -29.179 132.696 1.00 75.69 226 LYS A CA 1
ATOM 1873 C C . LYS A 1 226 ? -74.963 -28.907 134.121 1.00 75.69 226 LYS A C 1
ATOM 1875 O O . LYS A 1 226 ? -75.316 -29.856 134.807 1.00 75.69 226 LYS A O 1
ATOM 1880 N N . GLU A 1 227 ? -75.026 -27.644 134.535 1.00 77.81 227 GLU A N 1
ATOM 1881 C CA . GLU A 1 227 ? -75.554 -27.257 135.849 1.00 77.81 227 GLU A CA 1
ATOM 1882 C C . GLU A 1 227 ? -77.005 -27.729 136.021 1.00 77.81 227 GLU A C 1
ATOM 1884 O O . GLU A 1 227 ? -77.366 -28.285 137.056 1.00 77.81 227 GLU A O 1
ATOM 1889 N N . MET A 1 228 ? -77.834 -27.593 134.982 1.00 76.19 228 MET A N 1
ATOM 1890 C CA . MET A 1 228 ? -79.214 -28.083 135.011 1.00 76.19 228 MET A CA 1
ATOM 1891 C C . MET A 1 228 ? -79.302 -29.620 135.037 1.00 76.19 228 MET A C 1
ATOM 1893 O O . MET A 1 228 ? -80.194 -30.183 135.674 1.00 76.19 228 MET A O 1
ATOM 1897 N N . GLN A 1 229 ? -78.375 -30.319 134.379 1.00 66.06 229 GLN A N 1
ATOM 1898 C CA . GLN A 1 229 ? -78.284 -31.780 134.422 1.00 66.06 229 GLN A CA 1
ATOM 1899 C C . GLN A 1 229 ? -77.851 -32.279 135.809 1.00 66.06 229 GLN A C 1
ATOM 1901 O O . GLN A 1 229 ? -78.439 -33.225 136.327 1.00 66.06 229 GLN A O 1
ATOM 1906 N N . GLU A 1 230 ? -76.898 -31.598 136.439 1.00 74.00 230 GLU A N 1
ATOM 1907 C CA . GLU A 1 230 ? -76.412 -31.886 137.790 1.00 74.00 230 GLU A CA 1
ATOM 1908 C C . GLU A 1 230 ? -77.506 -31.625 138.841 1.00 74.00 230 GLU A C 1
ATOM 1910 O O . GLU A 1 230 ? -77.728 -32.450 139.725 1.00 74.00 230 GLU A O 1
ATOM 1915 N N . GLN A 1 231 ? -78.307 -30.565 138.677 1.00 72.62 231 GLN A N 1
ATOM 1916 C CA . GLN A 1 231 ? -79.526 -30.353 139.473 1.00 72.62 231 GLN A CA 1
ATOM 1917 C C . GLN A 1 231 ? -80.571 -31.464 139.267 1.00 72.62 231 GLN A C 1
ATOM 1919 O O . GLN A 1 231 ? -81.249 -31.875 140.214 1.00 72.62 231 GLN A O 1
ATOM 1924 N N . SER A 1 232 ? -80.713 -31.987 138.045 1.00 69.31 232 SER A N 1
ATOM 1925 C CA . SER A 1 232 ? -81.605 -33.121 137.767 1.00 69.31 232 SER A CA 1
ATOM 1926 C C . SER A 1 232 ? -81.115 -34.424 138.412 1.00 69.31 232 SER A C 1
ATOM 1928 O O . SER A 1 232 ? -81.926 -35.220 138.882 1.00 69.31 232 SER A O 1
ATOM 1930 N N . GLU A 1 233 ? -79.806 -34.662 138.458 1.00 66.38 233 GLU A N 1
ATOM 1931 C CA . GLU A 1 233 ? -79.226 -35.827 139.136 1.00 66.38 233 GLU A CA 1
ATOM 1932 C C . GLU A 1 233 ? -79.336 -35.704 140.660 1.00 66.38 233 GLU A C 1
ATOM 1934 O O . GLU A 1 233 ? -79.782 -36.647 141.312 1.00 66.38 233 GLU A O 1
ATOM 1939 N N . GLN A 1 234 ? -79.092 -34.517 141.221 1.00 70.06 234 GLN A N 1
ATOM 1940 C CA . GLN A 1 234 ? -79.287 -34.240 142.649 1.00 70.06 234 GLN A CA 1
ATOM 1941 C C . GLN A 1 234 ? -80.752 -34.409 143.089 1.00 70.06 234 GLN A C 1
ATOM 1943 O O . GLN A 1 234 ? -81.028 -34.963 144.154 1.00 70.06 234 GLN A O 1
ATOM 1948 N N . THR A 1 235 ? -81.717 -33.991 142.262 1.00 62.59 235 THR A N 1
ATOM 1949 C CA . THR A 1 235 ? -83.151 -34.205 142.543 1.00 62.59 235 THR A CA 1
ATOM 1950 C C . THR A 1 235 ? -83.559 -35.677 142.430 1.00 62.59 235 THR A C 1
ATOM 1952 O O . THR A 1 235 ? -84.370 -36.147 143.230 1.00 62.59 235 THR A O 1
ATOM 1955 N N . LYS A 1 236 ? -82.961 -36.442 141.508 1.00 66.06 236 LYS A N 1
ATOM 1956 C CA . LYS A 1 236 ? -83.153 -37.901 141.421 1.00 66.06 236 LYS A CA 1
ATOM 1957 C C . LYS A 1 236 ? -82.559 -38.643 142.624 1.00 66.06 236 LYS A C 1
ATOM 1959 O O . LYS A 1 236 ? -83.186 -39.577 143.118 1.00 66.06 236 LYS A O 1
ATOM 1964 N N . GLU A 1 237 ? -81.395 -38.229 143.125 1.00 64.75 237 GLU A N 1
ATOM 1965 C CA . GLU A 1 237 ? -80.766 -38.829 144.312 1.00 64.75 237 GLU A CA 1
ATOM 1966 C C . GLU A 1 237 ? -81.548 -38.570 145.606 1.00 64.75 237 GLU A C 1
ATOM 1968 O O . GLU A 1 237 ? -81.623 -39.451 146.465 1.00 64.75 237 GLU A O 1
ATOM 1973 N N . LEU A 1 238 ? -82.159 -37.391 145.755 1.00 67.25 238 LEU A N 1
ATOM 1974 C CA . LEU A 1 238 ? -83.022 -37.088 146.901 1.00 67.25 238 LEU A CA 1
ATOM 1975 C C . LEU A 1 238 ? -84.287 -37.957 146.903 1.00 67.25 238 LEU A C 1
ATOM 1977 O O . LEU A 1 238 ? -84.608 -38.559 147.926 1.00 67.25 238 LEU A O 1
ATOM 1981 N N . LEU A 1 239 ? -84.930 -38.127 145.743 1.00 61.50 239 LEU A N 1
ATOM 1982 C CA . LEU A 1 239 ? -86.065 -39.045 145.582 1.00 61.50 239 LEU A CA 1
ATOM 1983 C C . LEU A 1 239 ? -85.685 -40.503 145.884 1.00 61.50 239 LEU A C 1
ATOM 1985 O O . LEU A 1 239 ? -86.464 -41.241 146.484 1.00 61.50 239 LEU A O 1
ATOM 1989 N N . HIS A 1 240 ? -84.474 -40.930 145.514 1.00 62.31 240 HIS A N 1
ATOM 1990 C CA . HIS A 1 240 ? -84.008 -42.287 145.803 1.00 62.31 240 HIS A CA 1
ATOM 1991 C C . HIS A 1 240 ? -83.811 -42.530 147.312 1.00 62.31 240 HIS A C 1
ATOM 1993 O O . HIS A 1 240 ? -84.083 -43.633 147.797 1.00 62.31 240 HIS A O 1
ATOM 1999 N N . LYS A 1 241 ? -83.391 -41.507 148.068 1.00 66.00 241 LYS A N 1
ATOM 2000 C CA . LYS A 1 241 ? -83.225 -41.577 149.531 1.00 66.00 241 LYS A CA 1
ATOM 2001 C C . LYS A 1 241 ? -84.564 -41.623 150.278 1.00 66.00 241 LYS A C 1
ATOM 2003 O O . LYS A 1 241 ? -84.656 -42.313 151.290 1.00 66.00 241 LYS A O 1
ATOM 2008 N N . GLU A 1 242 ? -85.610 -40.979 149.763 1.00 59.59 242 GLU A N 1
ATOM 2009 C CA . GLU A 1 242 ? -86.965 -41.063 150.336 1.00 59.59 242 GLU A CA 1
ATOM 2010 C C . GLU A 1 242 ? -87.607 -42.451 150.135 1.00 59.59 242 GLU A C 1
ATOM 2012 O O . GLU A 1 242 ? -88.248 -42.980 151.043 1.00 59.59 242 GLU A O 1
ATOM 2017 N N . VAL A 1 243 ? -87.373 -43.100 148.986 1.00 63.75 243 VAL A N 1
ATOM 2018 C CA . VAL A 1 243 ? -87.902 -44.449 148.687 1.00 63.75 243 VAL A CA 1
ATOM 2019 C C . VAL A 1 243 ? -87.230 -45.550 149.524 1.00 63.75 243 VAL A C 1
ATOM 2021 O O . VAL A 1 243 ? -87.865 -46.553 149.854 1.00 63.75 243 VAL A O 1
ATOM 2024 N N . GLU A 1 244 ? -85.957 -45.384 149.888 1.00 55.19 244 GLU A N 1
ATOM 2025 C CA . GLU A 1 244 ? -85.228 -46.319 150.761 1.00 55.19 244 GLU A CA 1
ATOM 2026 C C . GLU A 1 244 ? -85.662 -46.218 152.233 1.00 55.19 244 GLU A C 1
ATOM 2028 O O . GLU A 1 244 ? -85.765 -47.240 152.913 1.00 55.19 244 GLU A O 1
ATOM 2033 N N . ALA A 1 245 ? -85.981 -45.012 152.716 1.00 59.66 245 ALA A N 1
ATOM 2034 C CA . ALA A 1 245 ? -86.490 -44.802 154.072 1.00 59.66 245 ALA A CA 1
ATOM 2035 C C . ALA A 1 245 ? -87.879 -45.444 154.271 1.00 59.66 245 ALA A C 1
ATOM 2037 O O . ALA A 1 245 ? -88.104 -46.126 155.269 1.00 59.66 245 ALA A O 1
ATOM 2038 N N . ALA A 1 246 ? -88.761 -45.351 153.269 1.00 57.84 246 ALA A N 1
ATOM 2039 C CA . ALA A 1 246 ? -90.097 -45.956 153.300 1.00 57.84 246 ALA A CA 1
ATOM 2040 C C . ALA A 1 246 ? -90.099 -47.502 153.250 1.00 57.84 246 ALA A C 1
ATOM 2042 O O . ALA A 1 246 ? -91.085 -48.134 153.629 1.00 57.84 246 ALA A O 1
ATOM 2043 N N . LYS A 1 247 ? -89.008 -48.139 152.794 1.00 55.47 247 LYS A N 1
ATOM 2044 C CA . LYS A 1 247 ? -88.867 -49.609 152.776 1.00 55.47 247 LYS A CA 1
ATOM 2045 C C . LYS A 1 247 ? -88.402 -50.190 154.115 1.00 55.47 247 LYS A C 1
ATOM 2047 O O . LYS A 1 247 ? -88.767 -51.321 154.421 1.00 55.47 247 LYS A O 1
ATOM 2052 N N . LYS A 1 248 ? -87.651 -49.431 154.922 1.00 58.25 248 LYS A N 1
ATOM 2053 C CA . LYS A 1 248 ? -87.170 -49.873 156.246 1.00 58.25 248 LYS A CA 1
ATOM 2054 C C . LYS A 1 248 ? -88.254 -49.855 157.327 1.00 58.25 248 LYS A C 1
ATOM 2056 O O . LYS A 1 248 ? -88.255 -50.731 158.181 1.00 58.25 248 LYS A O 1
ATOM 2061 N N . GLU A 1 249 ? -89.231 -48.954 157.240 1.00 57.28 249 GLU A N 1
ATOM 2062 C CA . GLU A 1 249 ? -90.371 -48.911 158.177 1.00 57.28 249 GLU A CA 1
ATOM 2063 C C . GLU A 1 249 ? -91.381 -50.068 157.976 1.00 57.28 249 GLU A C 1
ATOM 2065 O O . GLU A 1 249 ? -92.226 -50.317 158.832 1.00 57.28 249 GLU A O 1
ATOM 2070 N N . LEU A 1 250 ? -91.283 -50.815 156.866 1.00 50.88 250 LEU A N 1
ATOM 2071 C CA . LEU A 1 250 ? -92.217 -51.886 156.479 1.00 50.88 250 LEU A CA 1
ATOM 2072 C C . LEU A 1 250 ? -91.708 -53.306 156.825 1.00 50.88 250 LEU A C 1
ATOM 2074 O O . LEU A 1 250 ? -92.505 -54.247 156.850 1.00 50.88 250 LEU A O 1
ATOM 2078 N N . GLU A 1 251 ? -90.413 -53.477 157.123 1.00 54.44 251 GLU A N 1
ATOM 2079 C CA . GLU A 1 251 ? -89.824 -54.770 157.524 1.00 54.44 251 GLU A CA 1
ATOM 2080 C C . GLU A 1 251 ? -89.851 -55.023 159.043 1.00 54.44 251 GLU A C 1
ATOM 2082 O O . GLU A 1 251 ? -90.055 -56.164 159.453 1.00 54.44 251 GLU A O 1
ATOM 2087 N N . GLU A 1 252 ? -89.765 -53.997 159.897 1.00 50.91 252 GLU A N 1
ATOM 2088 C CA . GLU A 1 252 ? -89.774 -54.189 161.363 1.00 50.91 252 GLU A CA 1
ATOM 2089 C C . GLU A 1 252 ? -91.181 -54.446 161.949 1.00 50.91 252 GLU A C 1
ATOM 2091 O O . GLU A 1 252 ? -91.307 -54.992 163.041 1.00 50.91 252 GLU A O 1
ATOM 2096 N N . ALA A 1 253 ? -92.258 -54.185 161.196 1.00 52.38 253 ALA A N 1
ATOM 2097 C CA . ALA A 1 253 ? -93.635 -54.520 161.589 1.00 52.38 253 ALA A CA 1
ATOM 2098 C C . ALA A 1 253 ? -94.084 -55.949 161.187 1.00 52.38 253 ALA A C 1
ATOM 2100 O O . ALA A 1 253 ? -95.207 -56.352 161.502 1.00 52.38 253 ALA A O 1
ATOM 2101 N N . ARG A 1 254 ? -93.237 -56.726 160.485 1.00 49.78 254 ARG A N 1
ATOM 2102 C CA . ARG A 1 254 ? -93.572 -58.055 159.926 1.00 49.78 254 ARG A CA 1
ATOM 2103 C C . ARG A 1 254 ? -93.058 -59.265 160.722 1.00 49.78 254 ARG A C 1
ATOM 2105 O O . ARG A 1 254 ? -93.398 -60.382 160.348 1.00 49.78 254 ARG A O 1
ATOM 2112 N N . ALA A 1 255 ? -92.321 -59.078 161.821 1.00 47.53 255 ALA A N 1
ATOM 2113 C CA . ALA A 1 255 ? -91.775 -60.191 162.615 1.00 47.53 255 ALA A CA 1
ATOM 2114 C C . ALA A 1 255 ? -92.571 -60.551 163.893 1.00 47.53 255 ALA A C 1
ATOM 2116 O O . ALA A 1 255 ? -92.347 -61.623 164.445 1.00 47.53 255 ALA A O 1
ATOM 2117 N N . ASP A 1 256 ? -93.543 -59.733 164.324 1.00 43.88 256 ASP A N 1
ATOM 2118 C CA . ASP A 1 256 ? -94.258 -59.938 165.603 1.00 43.88 256 ASP A CA 1
ATOM 2119 C C . ASP A 1 256 ? -95.694 -60.490 165.500 1.00 43.88 256 ASP A C 1
ATOM 2121 O O . ASP A 1 256 ? -96.334 -60.709 166.529 1.00 43.88 256 ASP A O 1
ATOM 2125 N N . LYS A 1 257 ? -96.232 -60.776 164.302 1.00 41.91 257 LYS A N 1
ATOM 2126 C CA . LYS A 1 257 ? -97.548 -61.443 164.151 1.00 41.91 257 LYS A CA 1
ATOM 2127 C C . LYS A 1 257 ? -97.665 -62.322 162.896 1.00 41.91 257 LYS A C 1
ATOM 2129 O O . LYS A 1 257 ? -98.582 -62.146 162.103 1.00 41.91 257 LYS A O 1
ATOM 2134 N N . GLU A 1 258 ? -96.841 -63.365 162.794 1.00 36.66 258 GLU A N 1
ATOM 2135 C CA . GLU A 1 258 ? -97.353 -64.682 162.363 1.00 36.66 258 GLU A CA 1
ATOM 2136 C C . GLU A 1 258 ? -97.869 -65.418 163.606 1.00 36.66 258 GLU A C 1
ATOM 2138 O O . GLU A 1 258 ? -97.344 -66.415 164.097 1.00 36.66 258 GLU A O 1
ATOM 2143 N N . ALA A 1 259 ? -98.918 -64.823 164.165 1.00 35.12 259 ALA A N 1
ATOM 2144 C CA . ALA A 1 259 ? -99.815 -65.469 165.085 1.00 35.12 259 ALA A CA 1
ATOM 2145 C C . ALA A 1 259 ? -100.570 -66.577 164.343 1.00 35.12 259 ALA A C 1
ATOM 2147 O O . ALA A 1 259 ? -100.913 -66.435 163.174 1.00 35.12 259 ALA A O 1
ATOM 2148 N N . SER A 1 260 ? -100.906 -67.625 165.089 1.00 37.94 260 SER A N 1
ATOM 2149 C CA . SER A 1 260 ? -102.288 -68.094 165.152 1.00 37.94 260 SER A CA 1
ATOM 2150 C C . SER A 1 260 ? -103.017 -68.178 163.808 1.00 37.94 260 SER A C 1
ATOM 2152 O O . SER A 1 260 ? -103.692 -67.239 163.396 1.00 37.94 260 SER A O 1
ATOM 2154 N N . SER A 1 261 ? -102.921 -69.352 163.190 1.00 34.59 261 SER A N 1
ATOM 2155 C CA . SER A 1 261 ? -104.080 -70.123 162.708 1.00 34.59 261 SER A CA 1
ATOM 2156 C C . SER A 1 261 ? -103.813 -70.783 161.358 1.00 34.59 261 SER A C 1
ATOM 2158 O O . SER A 1 261 ? -104.319 -70.385 160.314 1.00 34.59 261 SER A O 1
ATOM 2160 N N . LYS A 1 262 ? -103.131 -71.929 161.422 1.00 39.47 262 LYS A N 1
ATOM 2161 C CA . LYS A 1 262 ? -103.698 -73.147 160.829 1.00 39.47 262 LYS A CA 1
ATOM 2162 C C . LYS A 1 262 ? -104.424 -73.908 161.935 1.00 39.47 262 LYS A C 1
ATOM 2164 O O . LYS A 1 262 ? -103.954 -74.898 162.481 1.00 39.47 262 LYS A O 1
ATOM 2169 N N . GLU A 1 263 ? -105.550 -73.321 162.315 1.00 44.69 263 GLU A N 1
ATOM 2170 C CA . GLU A 1 263 ? -106.639 -73.939 163.050 1.00 44.69 263 GLU A CA 1
ATOM 2171 C C . GLU A 1 263 ? -107.170 -75.158 162.278 1.00 44.69 263 GLU A C 1
ATOM 2173 O O . GLU A 1 263 ? -107.379 -75.103 161.070 1.00 44.69 263 GLU A O 1
ATOM 2178 N N . ILE A 1 264 ? -107.500 -76.219 163.013 1.00 48.91 264 ILE A N 1
ATOM 2179 C CA . ILE A 1 264 ? -108.790 -76.911 162.840 1.00 48.91 264 ILE A CA 1
ATOM 2180 C C . ILE A 1 264 ? -108.968 -77.771 161.569 1.00 48.91 264 ILE A C 1
ATOM 2182 O O . ILE A 1 264 ? -110.011 -78.401 161.444 1.00 48.91 264 ILE A O 1
ATOM 2186 N N . VAL A 1 265 ? -107.972 -77.946 160.692 1.00 51.69 265 VAL A N 1
ATOM 2187 C CA . VAL A 1 265 ? -108.196 -78.789 159.494 1.00 51.69 265 VAL A CA 1
ATOM 2188 C C . VAL A 1 265 ? -108.215 -80.303 159.747 1.00 51.69 265 VAL A C 1
ATOM 2190 O O . VAL A 1 265 ? -108.909 -80.957 158.995 1.00 51.69 265 VAL A O 1
ATOM 2193 N N . ASP A 1 266 ? -107.666 -80.869 160.832 1.00 41.75 266 ASP A N 1
ATOM 2194 C CA . ASP A 1 266 ? -107.870 -82.313 161.117 1.00 41.75 266 ASP A CA 1
ATOM 2195 C C . ASP A 1 266 ? -108.242 -82.610 162.581 1.00 41.75 266 ASP A C 1
ATOM 2197 O O . ASP A 1 266 ? -107.720 -83.511 163.232 1.00 41.75 266 ASP A O 1
ATOM 2201 N N . LYS A 1 267 ? -109.224 -81.862 163.107 1.00 53.72 267 L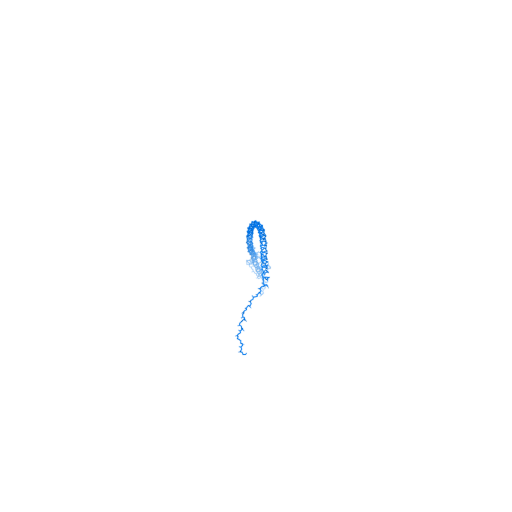YS A N 1
ATOM 2202 C CA . LYS A 1 267 ? -110.016 -82.285 164.280 1.00 53.72 267 LYS A CA 1
ATOM 2203 C C . LYS A 1 267 ? -110.989 -83.435 163.967 1.00 53.72 267 LYS A C 1
ATOM 2205 O O . LYS A 1 267 ? -111.696 -83.846 164.875 1.00 53.72 267 LYS A O 1
ATOM 2210 N N . LEU A 1 268 ? -111.058 -83.942 162.732 1.00 45.28 268 LEU A N 1
ATOM 2211 C CA . LEU A 1 268 ? -112.043 -84.946 162.305 1.00 45.28 268 LEU A CA 1
ATOM 2212 C C . LEU A 1 268 ? -111.493 -85.914 161.228 1.00 45.28 268 LEU A C 1
ATOM 2214 O O . LEU A 1 268 ? -112.177 -86.237 160.265 1.00 45.28 268 LEU A O 1
ATOM 2218 N N . THR A 1 269 ? -110.280 -86.442 161.426 1.00 40.50 269 THR A N 1
ATOM 2219 C CA . THR A 1 269 ? -110.079 -87.902 161.289 1.00 40.50 269 THR A CA 1
ATOM 2220 C C . THR A 1 269 ? -110.073 -88.552 162.676 1.00 40.50 269 THR A C 1
ATOM 2222 O O . THR A 1 269 ? -109.325 -89.484 162.956 1.00 40.50 269 THR A O 1
ATOM 2225 N N . THR A 1 270 ? -110.888 -88.038 163.599 1.00 57.19 270 THR A N 1
ATOM 2226 C CA . THR A 1 270 ? -111.541 -88.912 164.568 1.00 57.19 270 THR A CA 1
ATOM 2227 C C . THR A 1 270 ? -112.499 -89.813 163.795 1.00 57.19 270 THR A C 1
ATOM 2229 O O . THR A 1 270 ? -113.147 -89.360 162.856 1.00 57.19 270 THR A O 1
ATOM 2232 N N . GLU A 1 271 ? -112.666 -91.045 164.272 1.00 43.53 271 GLU A N 1
ATOM 2233 C CA . GLU A 1 271 ? -113.930 -91.779 164.113 1.00 43.53 271 GLU A CA 1
ATOM 2234 C C . GLU A 1 271 ? -114.124 -92.665 162.860 1.00 43.53 271 GLU A C 1
ATOM 2236 O O . GLU A 1 271 ? -115.259 -93.005 162.566 1.00 43.53 271 GLU A O 1
ATOM 2241 N N . ASN A 1 272 ? -113.064 -93.118 162.167 1.00 42.94 272 ASN A N 1
ATOM 2242 C CA . ASN A 1 272 ? -113.088 -94.276 161.234 1.00 42.94 272 ASN A CA 1
ATOM 2243 C C . ASN A 1 272 ? -111.638 -94.691 160.896 1.00 42.94 272 ASN A C 1
ATOM 2245 O O . ASN A 1 272 ? -111.059 -94.162 159.961 1.00 42.94 272 ASN A O 1
ATOM 2249 N N . GLU A 1 273 ? -110.921 -95.503 161.670 1.00 39.50 273 GLU A N 1
ATOM 2250 C CA . GLU A 1 273 ? -111.093 -96.959 161.709 1.00 39.50 273 GLU A CA 1
ATOM 2251 C C . GLU A 1 273 ? -110.622 -97.503 163.078 1.00 39.50 273 GLU A C 1
ATOM 2253 O O . GLU A 1 273 ? -109.499 -97.971 163.245 1.00 39.50 273 GLU A O 1
ATOM 2258 N N . ASN A 1 274 ? -111.504 -97.489 164.083 1.00 51.16 274 ASN A N 1
ATOM 2259 C CA . ASN A 1 274 ? -111.610 -98.680 164.925 1.00 51.16 274 ASN A CA 1
ATOM 2260 C C . ASN A 1 274 ? -112.264 -99.747 164.030 1.00 51.16 274 ASN A C 1
ATOM 2262 O O . ASN A 1 274 ? -113.361 -99.495 163.534 1.00 51.16 274 ASN A O 1
ATOM 2266 N N . LEU A 1 275 ? -111.612 -100.909 163.876 1.00 41.41 275 LEU A N 1
ATOM 2267 C CA . LEU A 1 275 ? -111.996 -102.111 163.100 1.00 41.41 275 LEU A CA 1
ATOM 2268 C C . LEU A 1 275 ? -111.341 -102.279 161.709 1.00 41.41 275 LEU A C 1
ATOM 2270 O O . LEU A 1 275 ? -112.025 -102.423 160.695 1.00 41.41 275 LEU A O 1
ATOM 2274 N N . LYS A 1 276 ? -110.016 -102.464 161.701 1.00 35.88 276 LYS A N 1
ATOM 2275 C CA . LYS A 1 276 ? -109.436 -103.820 161.794 1.00 35.88 276 LYS A CA 1
ATOM 2276 C C . LYS A 1 276 ? -108.284 -103.859 162.787 1.00 35.88 276 LYS A C 1
ATOM 2278 O O . LYS A 1 276 ? -107.462 -102.925 162.754 1.00 35.88 276 LYS A O 1
#

Sequence (276 aa):
MEAIRISMAGFPTRKPFKEFINRFKIFAPDEVTKSNDDIKTSKMLLEKANLKGYQIGKTKVFLRAGQIGRCRYESRKREVATLRIQKDGRMFVKRKAFKNLAFSAIKIQNGMRGMAARNEYRYKRRETTAVILQTQCRQYLAQHRYRTLKKATITTQSFWRARLARKELKHLRLKAKDTDTLQAAKSKLEKEVEELTWRLQVEKRIRAGLEETKNQENAKWQSVFKEMQEQSEQ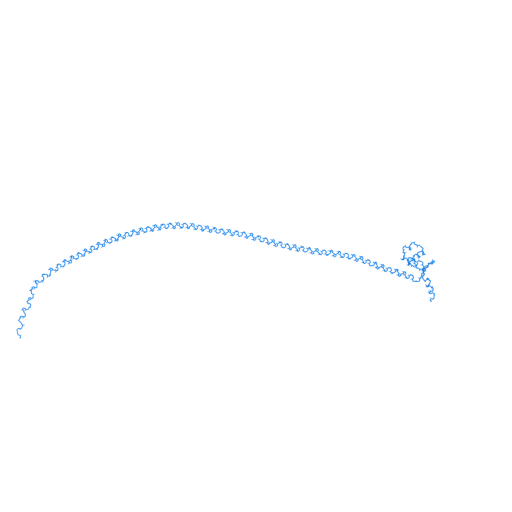TKELLHKEVEAAKKELEEARADKEASSKEIVDKLTTENENLK

InterPro domains:
  IPR000048 IQ motif, EF-hand binding site [PF00612] (104-122)
  IPR000048 IQ motif, EF-hand binding site [PF00612] (130-147)
  IPR000048 IQ motif, EF-hand binding site [PF00612] (151-170)
  IPR000048 IQ motif, EF-hand binding site [SM00015] (77-99)
  IPR000048 IQ motif, EF-hand binding site [SM00015] (100-122)
  IPR000048 IQ motif, EF-hand binding site [SM00015] (125-147)
  IPR000048 IQ motif, EF-hand binding site [SM00015] (148-170)
  IPR001609 Myosin head, motor domain-like [PF00063] (1-64)
  IPR001609 Myosin head, motor domain-like [PS51456] (1-78)
  IPR027417 P-loop containing nucleoside triphosphate hydrolase [SSF52540] (1-128)
  IPR027417 P-loop containing nucleoside triphosphate hydrolase [SSF52540] (117-181)
  IPR046987 Unconventional class IX myosin [PTHR46184] (1-259)

pLDDT: mean 83.53, std 16.48, range [34.59, 98.62]

Secondary structure (DSSP, 8-state):
-HHHHHHHHS--EEEEHHHHHHHHGGG-HHHHTS---HHHHHHHHHHHTT--S-EE-SSEEEE-TTHHHHHHHHHHHHHHHHHHHHHHHHHHHHHHHHHHHHHHHHHHHHHHHHHHHHHHHHHHHHHHHHHHHHHHHHHHHHHHHHHHHHHHHHHHHHHHHHHHHHHHHHHHHHHHHHHHHHHHHHHHHHHHHHHHHHHHHHHHHHHHHHHHHHHHHHHHHHHHHHHHHHHHHHHHHHHHHHHHHHHHTTTTTSSS---S---STTTT--SS----

Foldseek 3Di:
DVVVVVCLVFFVDKAFLVRQCVVQCVLPVPVSVVDPDSQVSNVVSCVSLVAPDWDDDPGIITHHPCSVVVSVVVVVVVVVVVVVVVVVVVVVVVVVVVVVVVVVVVVVVVVVVVVVVVVVVVVVVVVVVVVVVVVVVVVVVVVVVVVVVVVVVVVVVVVVVVVVVVVVVVVVVVVVVVVVVVVVVVVVVVVVVVVVVVVVVVVVVVVVVVVVVVVVVVVVVVVVVVVVVVVVVVVVVVVVVVVVVVVVVVVVVPPPDPDDDVPDPPPPVPDPDPDD

Organism: Ambrosia artemisiifolia (NCBI:txid4212)